Protein AF-A0A1N6NPF6-F1 (afdb_monomer_lite)

Sequence (191 aa):
MDANETGSEPVAPSTIDATLWAFLRGDMAVRDFELRVYSDDGLETVFGAALYLALISADWRDRHVVAELRLLLEAFARPRLACECITLRDVDVVPMGFTDRADRFFATVGPRHWHDGEEWWLFAARCSMCGQHWLGAQDEQTYDAYALRRLSPSQGKRITADGVWPDEFRTYERVLAVAGGFAATAVPLAE

Foldseek 3Di:
DDPPPPPDAQDDDDPVLLLLLCLLLVVDDLVVNLVVLVPDPCVCVVQPDPLNCLSPVDPSVDPVSSVVNSVVSCVSCVVVDPACPSNADQKGKDAQDDDCRVVRHVVFKDDWDAQPDPQRQWTWIAGNRNRWIKIWGADCDDQNIITIHTDDPVQSCCCVPVVDHDPQSVDVVSVCCSSVCVPPDDDDDDD

Radius of gyration: 18.98 Å; chains: 1; bounding box: 40×58×52 Å

Secondary structure (DSSP, 8-state):
-----------PPPHHHHHHHHHHHT-S-HHHHHHHHHH-TTHHHHH-HHHHHHHHHS-TT-HHHHHHHHHHHHHHHGGG-S-GGGGS-SEEEEESSSSTHHHHHHTTB---EE--SS-TTEEEEEBTTT--EEEEEEE-SSS-EEEEEEE-HHHHHHHHHH----STTSSHHHHHHHHHGGG----PPP-

pLDDT: mean 84.77, std 17.93, range [31.12, 97.25]

Structure (mmCIF, N/CA/C/O backbone):
data_AF-A0A1N6NPF6-F1
#
_entry.id   AF-A0A1N6NPF6-F1
#
loop_
_atom_site.group_PDB
_atom_site.id
_atom_site.type_symbol
_atom_site.label_atom_id
_atom_site.label_alt_id
_atom_site.label_comp_id
_atom_site.label_asym_id
_atom_site.label_entity_id
_atom_site.label_seq_id
_atom_site.pdbx_PDB_ins_code
_atom_site.Cartn_x
_atom_site.Cartn_y
_atom_site.Cartn_z
_atom_site.occupancy
_atom_site.B_iso_or_equiv
_atom_site.auth_seq_id
_atom_site.auth_comp_id
_atom_site.auth_asym_id
_atom_site.auth_atom_id
_atom_site.pdbx_PDB_model_num
ATOM 1 N N . MET A 1 1 ? -4.421 40.541 2.264 1.00 37.50 1 MET A N 1
ATOM 2 C CA . MET A 1 1 ? -3.509 39.514 2.819 1.00 37.50 1 MET A CA 1
ATOM 3 C C . MET A 1 1 ? -4.249 38.228 2.570 1.00 37.50 1 MET A C 1
ATOM 5 O O . MET A 1 1 ? -5.016 37.805 3.418 1.00 37.50 1 MET A O 1
ATOM 9 N N . ASP A 1 2 ? -4.124 37.707 1.358 1.00 33.59 2 ASP A N 1
ATOM 10 C CA . ASP A 1 2 ? -4.977 36.626 0.881 1.00 33.59 2 ASP A CA 1
ATOM 11 C C . ASP A 1 2 ? -4.056 35.463 0.550 1.00 33.59 2 ASP A C 1
ATOM 13 O O . ASP A 1 2 ? -3.346 35.465 -0.456 1.00 33.59 2 ASP A O 1
ATOM 17 N N . ALA A 1 3 ? -3.983 34.527 1.496 1.00 39.66 3 ALA A N 1
ATOM 18 C CA . ALA A 1 3 ? -3.310 33.258 1.313 1.00 39.66 3 ALA A CA 1
ATOM 19 C C . ALA A 1 3 ? -4.165 32.422 0.358 1.00 39.66 3 ALA A C 1
ATOM 21 O O . ALA A 1 3 ? -5.237 31.936 0.709 1.00 39.66 3 ALA A O 1
ATOM 22 N N . ASN A 1 4 ? -3.693 32.319 -0.879 1.00 35.19 4 ASN A N 1
ATOM 23 C CA . ASN A 1 4 ? -4.229 31.421 -1.884 1.00 35.19 4 ASN A CA 1
ATOM 24 C C . ASN A 1 4 ? -3.759 29.999 -1.534 1.00 35.19 4 ASN A C 1
ATOM 26 O O . ASN A 1 4 ? -2.669 29.584 -1.927 1.00 35.19 4 ASN A O 1
ATOM 30 N N . GLU A 1 5 ? -4.540 29.278 -0.731 1.00 37.91 5 GLU A N 1
ATOM 31 C CA . GLU A 1 5 ? -4.340 27.849 -0.491 1.00 37.91 5 GLU A CA 1
ATOM 32 C C . GLU A 1 5 ? -4.817 27.073 -1.724 1.00 37.91 5 GLU A C 1
ATOM 34 O O . GLU A 1 5 ? -5.962 26.635 -1.824 1.00 37.91 5 GLU A O 1
ATOM 39 N N . THR A 1 6 ? -3.926 26.897 -2.699 1.00 37.56 6 THR A N 1
ATOM 40 C CA . THR A 1 6 ? -4.082 25.857 -3.719 1.00 37.56 6 THR A CA 1
ATOM 41 C C . THR A 1 6 ? -3.954 24.497 -3.042 1.00 37.56 6 THR A C 1
ATOM 43 O O . THR A 1 6 ? -2.866 23.925 -2.959 1.00 37.56 6 THR A O 1
ATOM 46 N N . GLY A 1 7 ? -5.079 23.984 -2.544 1.00 34.78 7 GLY A N 1
ATOM 47 C CA . GLY A 1 7 ? -5.250 22.569 -2.252 1.00 34.78 7 GLY A CA 1
ATOM 48 C C . GLY A 1 7 ? -5.043 21.795 -3.547 1.00 34.78 7 GLY A C 1
ATOM 49 O O . GLY A 1 7 ? -5.920 21.770 -4.405 1.00 34.78 7 GLY A O 1
ATOM 50 N N . SER A 1 8 ? -3.852 21.224 -3.718 1.00 35.25 8 SER A N 1
ATOM 51 C CA . SER A 1 8 ? -3.606 20.279 -4.801 1.00 35.25 8 SER A CA 1
ATOM 52 C C . SER A 1 8 ? -4.504 19.069 -4.562 1.00 35.25 8 SER A C 1
ATOM 54 O O . SER A 1 8 ? -4.371 18.393 -3.542 1.00 35.25 8 SER A O 1
ATOM 56 N N . GLU A 1 9 ? -5.450 18.828 -5.472 1.00 39.38 9 GLU A N 1
ATOM 57 C CA . GLU A 1 9 ? -6.186 17.568 -5.512 1.00 39.38 9 GLU A CA 1
ATOM 58 C C . GLU A 1 9 ? -5.187 16.401 -5.563 1.00 39.38 9 GLU A C 1
ATOM 60 O O . GLU A 1 9 ? -4.141 16.516 -6.214 1.00 39.38 9 GLU A O 1
ATOM 65 N N . PRO A 1 10 ? -5.472 15.276 -4.885 1.00 43.47 10 PRO A N 1
ATOM 66 C CA . PRO A 1 10 ? -4.617 14.105 -4.962 1.00 43.47 10 PRO A CA 1
ATOM 67 C C . PRO A 1 10 ? -4.568 13.637 -6.419 1.00 43.47 10 PRO A C 1
ATOM 69 O O . PRO A 1 10 ? -5.565 13.169 -6.969 1.00 43.47 10 PRO A O 1
ATOM 72 N N . VAL A 1 11 ? -3.403 13.788 -7.051 1.00 44.38 11 VAL A N 1
ATOM 73 C CA . VAL A 1 11 ? -3.161 13.303 -8.410 1.00 44.38 11 VAL A CA 1
ATOM 74 C C . VAL A 1 11 ? -3.321 11.788 -8.377 1.00 44.38 11 VAL A C 1
ATOM 76 O O . VAL A 1 11 ? -2.538 11.086 -7.733 1.00 44.38 11 VAL A O 1
ATOM 79 N N . ALA A 1 12 ? -4.376 11.283 -9.018 1.00 47.88 12 ALA A N 1
ATOM 80 C CA . ALA A 1 12 ? -4.582 9.851 -9.158 1.00 47.88 12 ALA A CA 1
ATOM 81 C C . ALA A 1 12 ? -3.339 9.236 -9.830 1.00 47.88 12 ALA A C 1
ATOM 83 O O . ALA A 1 12 ? -2.828 9.822 -10.790 1.00 47.88 12 ALA A O 1
ATOM 84 N N . PRO A 1 13 ? -2.831 8.090 -9.339 1.00 56.53 13 PRO A N 1
ATOM 85 C CA . PR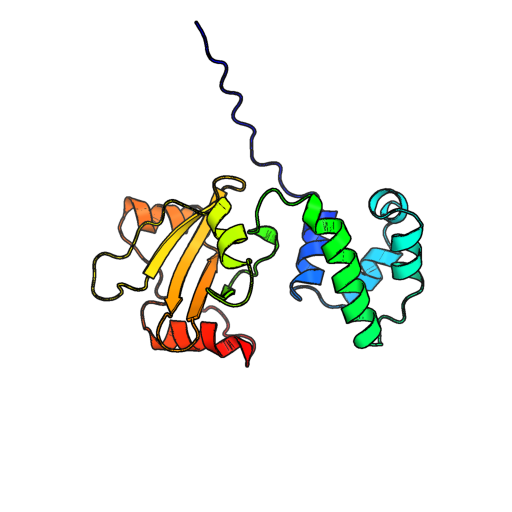O A 1 13 ? -1.680 7.440 -9.951 1.00 56.53 13 PRO A CA 1
ATOM 86 C C . PRO A 1 13 ? -1.981 7.169 -11.426 1.00 56.53 13 PRO A C 1
ATOM 88 O O . PRO A 1 13 ? -3.102 6.792 -11.782 1.00 56.53 13 PRO A O 1
ATOM 91 N N . SER A 1 14 ? -0.986 7.369 -12.289 1.00 63.97 14 SER A N 1
ATOM 92 C CA . SER A 1 14 ? -1.139 7.048 -13.705 1.00 63.97 14 SER A CA 1
ATOM 93 C C . SER A 1 14 ? -1.470 5.554 -13.873 1.00 63.97 14 SER A C 1
ATOM 95 O O . SER A 1 14 ? -1.158 4.725 -13.013 1.00 63.97 14 SER A O 1
ATOM 97 N N . THR A 1 15 ? -2.116 5.167 -14.977 1.00 66.31 15 THR A N 1
ATOM 98 C CA . THR A 1 15 ? -2.523 3.766 -15.211 1.00 66.31 15 THR A CA 1
ATOM 99 C C . THR A 1 15 ? -1.340 2.785 -15.152 1.00 66.31 15 THR A C 1
ATOM 101 O O . THR A 1 15 ? -1.511 1.629 -14.747 1.00 66.31 15 THR A O 1
ATOM 104 N N . ILE A 1 16 ? -0.133 3.249 -15.500 1.00 71.75 16 ILE A N 1
ATOM 105 C CA . ILE A 1 16 ? 1.101 2.463 -15.414 1.00 71.75 16 ILE A CA 1
ATOM 106 C C . ILE A 1 16 ? 1.579 2.290 -13.967 1.00 71.75 16 ILE A C 1
ATOM 108 O O . ILE A 1 16 ? 1.961 1.182 -13.598 1.00 71.75 16 ILE A O 1
ATOM 112 N N . ASP A 1 17 ? 1.444 3.308 -13.111 1.00 80.00 17 ASP A N 1
ATOM 113 C CA . ASP A 1 17 ? 1.793 3.208 -11.687 1.00 80.00 17 ASP A CA 1
ATOM 114 C C . ASP A 1 17 ? 0.884 2.208 -10.962 1.00 80.00 17 ASP A C 1
ATOM 116 O O . ASP A 1 17 ? 1.354 1.376 -10.187 1.00 80.00 17 ASP A O 1
ATOM 120 N N . ALA A 1 18 ? -0.422 2.236 -11.242 1.00 82.50 18 ALA A N 1
ATOM 121 C CA . ALA A 1 18 ? -1.370 1.296 -10.643 1.00 82.50 18 ALA A CA 1
ATOM 122 C C . ALA A 1 18 ? -1.076 -0.161 -11.049 1.00 82.50 18 ALA A C 1
ATOM 124 O O . ALA A 1 18 ? -1.092 -1.056 -10.201 1.00 82.50 18 ALA A O 1
ATOM 125 N N . THR A 1 19 ? -0.764 -0.385 -12.330 1.00 89.06 19 THR A N 1
ATOM 126 C CA . THR A 1 19 ? -0.383 -1.701 -12.875 1.00 89.06 19 THR A CA 1
ATOM 127 C C . THR A 1 19 ? 0.920 -2.195 -12.249 1.00 89.06 19 THR A C 1
ATOM 129 O O . THR A 1 19 ? 0.996 -3.332 -11.782 1.00 89.06 19 THR A O 1
ATOM 132 N N . LEU A 1 20 ? 1.926 -1.322 -12.185 1.00 92.00 20 LEU A N 1
ATOM 133 C CA . LEU A 1 20 ? 3.228 -1.616 -11.603 1.00 92.00 20 LEU A CA 1
ATOM 134 C C . LEU A 1 20 ? 3.112 -2.022 -10.134 1.00 92.00 20 LEU A C 1
ATOM 136 O O . LEU A 1 20 ? 3.608 -3.076 -9.740 1.00 92.00 20 LEU A O 1
ATOM 140 N N . TRP A 1 21 ? 2.412 -1.227 -9.326 1.00 92.69 21 TRP A N 1
ATOM 141 C CA . TRP A 1 21 ? 2.256 -1.536 -7.909 1.00 92.69 21 TRP A CA 1
ATOM 142 C C . TRP A 1 21 ? 1.398 -2.778 -7.664 1.00 92.69 21 TRP A C 1
ATOM 144 O O . TRP A 1 21 ? 1.704 -3.533 -6.748 1.00 92.69 21 TRP A O 1
ATOM 154 N N . ALA A 1 22 ? 0.388 -3.059 -8.494 1.00 92.50 22 ALA A N 1
ATOM 155 C CA . ALA A 1 22 ? -0.339 -4.328 -8.415 1.00 92.50 22 ALA A CA 1
ATOM 156 C C . ALA A 1 22 ? 0.588 -5.537 -8.644 1.00 92.50 22 ALA A C 1
ATOM 158 O O . ALA A 1 22 ? 0.517 -6.520 -7.905 1.00 92.50 22 ALA A O 1
ATOM 159 N N . PHE A 1 23 ? 1.513 -5.450 -9.604 1.00 94.94 23 PHE A N 1
ATOM 160 C CA . PHE A 1 23 ? 2.522 -6.489 -9.822 1.00 94.94 23 PHE A CA 1
ATOM 161 C C . PHE A 1 23 ? 3.525 -6.614 -8.665 1.00 94.94 23 PHE A C 1
ATOM 163 O O . PHE A 1 23 ? 3.827 -7.736 -8.242 1.00 94.94 23 PHE A O 1
ATOM 170 N N . LEU A 1 24 ? 4.007 -5.488 -8.126 1.00 94.44 24 LEU A N 1
ATOM 171 C CA . LEU A 1 24 ? 4.952 -5.459 -7.001 1.00 94.44 24 LEU A CA 1
ATOM 172 C C . LEU A 1 24 ? 4.348 -6.035 -5.713 1.00 94.44 24 LEU A C 1
ATOM 174 O O . LEU A 1 24 ? 5.019 -6.784 -5.008 1.00 94.44 24 LEU A O 1
ATOM 178 N N . ARG A 1 25 ? 3.070 -5.751 -5.435 1.00 92.50 25 ARG A N 1
ATOM 179 C CA . ARG A 1 25 ? 2.342 -6.302 -4.277 1.00 92.50 25 ARG A CA 1
ATOM 180 C C . ARG A 1 25 ? 1.964 -7.776 -4.431 1.00 92.50 25 ARG A C 1
ATOM 182 O O . ARG A 1 25 ? 1.644 -8.429 -3.442 1.00 92.50 25 ARG A O 1
ATOM 189 N N . GLY A 1 26 ? 2.004 -8.301 -5.657 1.00 90.44 26 GLY A N 1
ATOM 190 C CA . GLY A 1 26 ? 1.558 -9.658 -5.977 1.00 90.44 26 GLY A CA 1
ATOM 191 C C . GLY A 1 26 ? 0.052 -9.791 -6.219 1.00 90.44 26 GLY A C 1
ATOM 192 O O . GLY A 1 26 ? -0.437 -10.913 -6.298 1.00 90.44 26 GLY A O 1
ATOM 193 N N . ASP A 1 27 ? -0.665 -8.676 -6.384 1.00 91.06 27 ASP A N 1
ATOM 194 C CA . ASP A 1 27 ? -2.096 -8.653 -6.730 1.00 91.06 27 ASP A CA 1
ATOM 195 C C . ASP A 1 27 ? -2.337 -8.949 -8.223 1.00 91.06 27 ASP A C 1
ATOM 197 O O . ASP A 1 27 ? -3.467 -9.167 -8.652 1.00 91.06 27 ASP A O 1
ATOM 201 N N . MET A 1 28 ? -1.273 -8.938 -9.030 1.00 93.19 28 MET A N 1
ATOM 202 C CA . MET A 1 28 ? -1.291 -9.242 -10.459 1.00 93.19 28 MET A CA 1
ATOM 203 C C . MET A 1 28 ? -0.429 -10.469 -10.757 1.00 93.19 28 MET A C 1
ATOM 205 O O . MET A 1 28 ? 0.705 -10.581 -10.278 1.00 93.19 28 MET A O 1
ATOM 209 N N . ALA A 1 29 ? -0.951 -11.375 -11.588 1.00 95.12 29 ALA A N 1
ATOM 210 C CA . ALA A 1 29 ? -0.202 -12.537 -12.039 1.00 95.12 29 ALA A CA 1
ATOM 211 C C . ALA A 1 29 ? 0.994 -12.114 -12.903 1.00 95.12 29 ALA A C 1
ATOM 213 O O . ALA A 1 29 ? 0.908 -11.184 -13.704 1.00 95.12 29 ALA A O 1
ATOM 214 N N . VAL A 1 30 ? 2.104 -12.846 -12.781 1.00 95.88 30 VAL A N 1
ATOM 215 C CA . VAL A 1 30 ? 3.340 -12.576 -13.536 1.00 95.88 30 VAL A CA 1
ATOM 216 C C . VAL A 1 30 ? 3.071 -12.520 -15.040 1.00 95.88 30 VAL A C 1
ATOM 218 O O . VAL A 1 30 ? 3.498 -11.582 -15.703 1.00 95.88 30 VAL A O 1
ATOM 221 N N . ARG A 1 31 ? 2.285 -13.473 -15.553 1.00 95.56 31 ARG A N 1
ATOM 222 C CA . ARG A 1 31 ? 1.914 -13.549 -16.970 1.00 95.56 31 ARG A CA 1
ATOM 223 C C . ARG A 1 31 ? 1.133 -12.323 -17.452 1.00 95.56 31 ARG A C 1
ATOM 225 O O . ARG A 1 31 ? 1.327 -11.886 -18.579 1.00 95.56 31 ARG A O 1
ATOM 232 N N . ASP A 1 32 ? 0.254 -11.771 -16.620 1.00 95.12 32 ASP A N 1
ATOM 233 C CA . ASP A 1 32 ? -0.544 -10.602 -17.006 1.00 95.12 32 ASP A CA 1
ATOM 234 C C . ASP A 1 32 ? 0.334 -9.350 -17.096 1.00 95.12 32 ASP A C 1
ATOM 236 O O . ASP A 1 32 ? 0.170 -8.537 -18.007 1.00 95.12 32 ASP A O 1
ATOM 240 N N . PHE A 1 33 ? 1.301 -9.220 -16.183 1.00 95.12 33 PHE A N 1
ATOM 241 C CA . PHE A 1 33 ? 2.287 -8.145 -16.230 1.00 95.12 33 PHE A CA 1
ATOM 242 C C . PHE A 1 33 ? 3.253 -8.300 -17.415 1.00 95.12 33 PHE A C 1
ATOM 244 O O . PHE A 1 33 ? 3.518 -7.329 -18.115 1.00 95.12 33 PHE A O 1
ATOM 251 N N . GLU A 1 34 ? 3.718 -9.517 -17.702 1.00 95.38 34 GLU A N 1
ATOM 252 C CA . GLU A 1 34 ? 4.536 -9.828 -18.883 1.00 95.38 34 GLU A CA 1
ATOM 253 C C . GLU A 1 34 ? 3.820 -9.438 -20.188 1.00 95.38 34 GLU A C 1
ATOM 255 O O . GLU A 1 34 ? 4.376 -8.722 -21.021 1.00 95.38 34 GLU A O 1
ATOM 260 N N . LEU A 1 35 ? 2.553 -9.836 -20.352 1.00 93.56 35 LEU A N 1
ATOM 261 C CA . LEU A 1 35 ? 1.764 -9.471 -21.533 1.00 93.56 35 LEU A CA 1
ATOM 262 C C . LEU A 1 35 ? 1.625 -7.953 -21.684 1.00 93.56 35 LEU A C 1
ATOM 264 O O . LEU A 1 35 ? 1.697 -7.446 -22.803 1.00 93.56 35 LEU A O 1
ATOM 268 N N . ARG A 1 36 ? 1.465 -7.225 -20.571 1.00 90.88 36 ARG A N 1
ATOM 269 C CA . ARG A 1 36 ? 1.436 -5.755 -20.567 1.00 90.88 36 ARG A CA 1
ATOM 270 C C . ARG A 1 36 ? 2.748 -5.175 -21.078 1.00 90.88 36 ARG A C 1
ATOM 272 O O . ARG A 1 36 ? 2.698 -4.326 -21.965 1.00 90.88 36 ARG A O 1
ATOM 279 N N . VAL A 1 37 ? 3.883 -5.658 -20.563 1.00 91.88 37 VAL A N 1
ATOM 280 C CA . VAL A 1 37 ? 5.229 -5.224 -20.976 1.00 91.88 37 VAL A CA 1
ATOM 281 C C . VAL A 1 37 ? 5.410 -5.359 -22.488 1.00 91.88 37 VAL A C 1
ATOM 283 O O . VAL A 1 37 ? 5.933 -4.446 -23.115 1.00 91.88 37 VAL A O 1
ATOM 286 N N . TYR A 1 38 ? 4.941 -6.459 -23.084 1.00 90.38 38 TYR A N 1
ATOM 287 C CA . TYR A 1 38 ? 5.054 -6.687 -24.530 1.00 90.38 38 TYR A CA 1
ATOM 288 C C . TYR A 1 38 ? 4.039 -5.924 -25.388 1.00 90.38 38 TYR A C 1
ATOM 290 O O . TYR A 1 38 ? 4.217 -5.842 -26.599 1.00 90.38 38 TYR A O 1
ATOM 298 N N . SER A 1 39 ? 2.968 -5.402 -24.791 1.00 88.94 39 SER A N 1
ATOM 299 C CA . SER A 1 39 ? 1.881 -4.728 -25.515 1.00 88.94 39 SER A CA 1
ATOM 300 C C . SER A 1 39 ? 1.961 -3.199 -25.512 1.00 88.94 39 SER A C 1
ATOM 302 O O . SER A 1 39 ? 1.175 -2.558 -26.206 1.00 88.94 39 SER A O 1
ATOM 304 N N . ASP A 1 40 ? 2.847 -2.615 -24.703 1.00 86.12 40 ASP A N 1
ATOM 305 C CA . ASP A 1 40 ? 2.931 -1.168 -24.498 1.00 86.12 40 ASP A CA 1
ATOM 306 C C . ASP A 1 40 ? 4.149 -0.575 -25.223 1.00 86.12 40 ASP A C 1
ATOM 308 O O . ASP A 1 40 ? 5.280 -0.636 -24.741 1.00 86.12 40 ASP A O 1
ATOM 312 N N . ASP A 1 41 ? 3.899 0.050 -26.374 1.00 81.94 41 ASP A N 1
ATOM 313 C CA . ASP A 1 41 ? 4.931 0.693 -27.198 1.00 81.94 41 ASP A CA 1
ATOM 314 C C . ASP A 1 41 ? 5.577 1.926 -26.520 1.00 81.94 41 ASP A C 1
ATOM 316 O O . ASP A 1 41 ? 6.618 2.414 -26.963 1.00 81.94 41 ASP A O 1
ATOM 320 N N . GLY A 1 42 ? 4.976 2.459 -25.448 1.00 85.31 42 GLY A N 1
ATOM 321 C CA . GLY A 1 42 ? 5.472 3.621 -24.701 1.00 85.31 42 GLY A CA 1
ATOM 322 C C . GLY A 1 42 ? 6.358 3.269 -23.504 1.00 85.31 42 GLY A C 1
ATOM 323 O O . GLY A 1 42 ? 6.961 4.163 -22.897 1.00 85.31 42 GLY A O 1
ATOM 324 N N . LEU A 1 43 ? 6.466 1.984 -23.159 1.00 86.25 43 LEU A N 1
ATOM 325 C CA . LEU A 1 43 ? 7.082 1.519 -21.916 1.00 86.25 43 LEU A CA 1
ATOM 326 C C . LEU A 1 43 ? 8.571 1.883 -21.807 1.00 86.25 43 LEU A C 1
ATOM 328 O O . LEU A 1 43 ? 9.046 2.247 -20.728 1.00 86.25 43 LEU A O 1
ATOM 332 N N . GLU A 1 44 ? 9.301 1.851 -22.927 1.00 90.62 44 GLU A N 1
ATOM 333 C CA . GLU A 1 44 ? 10.716 2.240 -22.980 1.00 90.62 44 GLU A CA 1
ATOM 334 C C . GLU A 1 44 ? 10.925 3.703 -22.578 1.00 90.62 44 GLU A C 1
ATOM 336 O O . GLU A 1 44 ? 11.879 4.023 -21.870 1.00 90.62 44 GLU A O 1
ATOM 341 N N . THR A 1 45 ? 10.006 4.592 -22.963 1.00 89.75 45 THR A N 1
ATOM 342 C CA . THR A 1 45 ? 10.084 6.014 -22.596 1.00 89.75 45 THR A CA 1
ATOM 343 C C . THR A 1 45 ? 9.905 6.204 -21.091 1.00 89.75 45 THR A C 1
ATOM 345 O O . THR A 1 45 ? 10.539 7.074 -20.494 1.00 89.75 45 THR A O 1
ATOM 348 N N . VAL A 1 46 ? 9.061 5.380 -20.464 1.00 88.44 46 VAL A N 1
ATOM 349 C CA . VAL A 1 46 ? 8.777 5.458 -19.027 1.00 88.44 46 VAL A CA 1
ATOM 350 C C . VAL A 1 46 ? 9.926 4.873 -18.209 1.00 88.44 46 VAL A C 1
ATOM 352 O O . VAL A 1 46 ? 10.439 5.542 -17.311 1.00 88.44 46 VAL A O 1
ATOM 355 N N . PHE A 1 47 ? 10.341 3.640 -18.505 1.00 89.56 47 PHE A N 1
ATOM 356 C CA . PHE A 1 47 ? 11.355 2.926 -17.721 1.00 89.56 47 PHE A CA 1
ATOM 357 C C . PHE A 1 47 ? 12.796 3.289 -18.091 1.00 89.56 47 PHE A C 1
ATOM 359 O O . PHE A 1 47 ? 13.710 3.079 -17.290 1.00 89.56 47 PHE A O 1
ATOM 366 N N . GLY A 1 48 ? 13.005 3.859 -19.276 1.00 92.25 48 GLY A N 1
ATOM 367 C CA . GLY A 1 48 ? 14.319 4.032 -19.877 1.00 92.25 48 GLY A CA 1
ATOM 368 C C . GLY A 1 48 ? 14.852 2.728 -20.476 1.00 92.25 48 GLY A C 1
ATOM 369 O O . GLY A 1 48 ? 14.501 1.625 -20.050 1.00 92.25 48 GLY A O 1
ATOM 370 N N . ALA A 1 49 ? 15.758 2.863 -21.447 1.00 93.69 49 ALA A N 1
ATOM 371 C CA . ALA A 1 49 ? 16.255 1.753 -22.263 1.00 93.69 49 ALA A CA 1
ATOM 372 C C . ALA A 1 49 ? 16.813 0.573 -21.446 1.00 93.69 49 ALA A C 1
ATOM 374 O O . ALA A 1 49 ? 16.555 -0.580 -21.773 1.00 93.69 49 ALA A O 1
ATOM 375 N N . ALA A 1 50 ? 17.554 0.838 -20.364 1.00 94.81 50 ALA A N 1
ATOM 376 C CA . ALA A 1 50 ? 18.189 -0.217 -19.572 1.00 94.81 50 ALA A CA 1
ATOM 377 C C . ALA A 1 50 ? 17.173 -1.097 -18.822 1.00 94.81 50 ALA A C 1
ATOM 379 O O . ALA A 1 50 ? 17.242 -2.322 -18.899 1.00 94.81 50 ALA A O 1
ATOM 380 N N . LEU A 1 51 ? 16.219 -0.480 -18.113 1.00 94.44 51 LEU A N 1
ATOM 381 C CA . LEU A 1 51 ? 15.193 -1.215 -17.371 1.00 94.44 51 LEU A CA 1
ATOM 382 C C . LEU A 1 51 ? 14.193 -1.868 -18.328 1.00 94.44 51 LEU A C 1
ATOM 384 O O . LEU A 1 51 ? 13.804 -3.011 -18.113 1.00 94.44 51 LEU A O 1
ATOM 388 N N . TYR A 1 52 ? 13.838 -1.187 -19.418 1.00 94.50 52 TYR A N 1
ATOM 389 C CA . TYR A 1 52 ? 13.008 -1.771 -20.464 1.00 94.50 52 TYR A CA 1
ATOM 390 C C . TYR A 1 52 ? 13.651 -3.019 -21.079 1.00 94.50 52 TYR A C 1
ATOM 392 O O . TYR A 1 52 ? 13.007 -4.064 -21.139 1.00 94.50 52 TYR A O 1
ATOM 400 N N . LEU A 1 53 ? 14.938 -2.951 -21.444 1.00 95.06 53 LEU A N 1
ATOM 401 C CA . LEU A 1 53 ? 15.678 -4.100 -21.965 1.00 95.06 53 LEU A CA 1
ATOM 402 C C . LEU A 1 53 ? 15.673 -5.271 -20.973 1.00 95.06 53 LEU A C 1
ATOM 404 O O . LEU A 1 53 ? 15.446 -6.409 -21.381 1.00 95.06 53 LEU A O 1
ATOM 408 N N . ALA A 1 54 ? 15.878 -5.005 -19.679 1.00 95.81 54 ALA A N 1
ATOM 409 C CA . ALA A 1 54 ? 15.813 -6.037 -18.644 1.00 95.81 54 ALA A CA 1
ATOM 410 C C . ALA A 1 54 ? 14.433 -6.716 -18.586 1.00 95.81 54 ALA A C 1
ATOM 412 O O . ALA A 1 54 ? 14.364 -7.934 -18.460 1.00 95.81 54 ALA A O 1
ATOM 413 N N . LEU A 1 55 ? 13.342 -5.957 -18.737 1.00 94.88 55 LEU A N 1
ATOM 414 C CA . LEU A 1 55 ? 11.977 -6.492 -18.729 1.00 94.88 55 LEU A CA 1
ATOM 415 C C . LEU A 1 55 ? 11.672 -7.350 -19.964 1.00 94.88 55 LEU A C 1
ATOM 417 O O . LEU A 1 55 ? 11.120 -8.441 -19.828 1.00 94.88 55 LEU A O 1
ATOM 421 N N . ILE A 1 56 ? 12.033 -6.890 -21.166 1.00 95.19 56 ILE A N 1
ATOM 422 C CA . ILE A 1 56 ? 11.705 -7.626 -22.399 1.00 95.19 56 ILE A CA 1
ATOM 423 C C . ILE A 1 56 ? 12.589 -8.860 -22.621 1.00 95.19 56 ILE A C 1
ATOM 425 O O . ILE A 1 56 ? 12.181 -9.773 -23.337 1.00 95.19 56 ILE A O 1
ATOM 429 N N . SER A 1 57 ? 13.786 -8.891 -22.025 1.00 95.38 57 SER A N 1
ATOM 430 C CA . SER A 1 57 ? 14.758 -9.989 -22.172 1.00 95.38 57 SER A CA 1
ATOM 431 C C . SER A 1 57 ? 14.695 -11.039 -21.057 1.00 95.38 57 SER A C 1
ATOM 433 O O . SER A 1 57 ? 15.387 -12.055 -21.136 1.00 95.38 57 SER A O 1
ATOM 435 N N . ALA A 1 58 ? 13.879 -10.811 -20.027 1.00 96.31 58 ALA A N 1
ATOM 436 C CA . ALA A 1 58 ? 13.763 -11.702 -18.883 1.00 96.31 58 ALA A CA 1
ATOM 437 C C . ALA A 1 58 ? 13.070 -13.032 -19.215 1.00 96.31 58 ALA A C 1
ATOM 439 O O . ALA A 1 58 ? 12.106 -13.078 -19.978 1.00 96.31 58 ALA A O 1
ATOM 440 N N . ASP A 1 59 ? 13.502 -14.113 -18.557 1.00 96.94 59 ASP A N 1
ATOM 441 C CA . ASP A 1 59 ? 12.711 -15.345 -18.487 1.00 96.94 59 ASP A CA 1
ATOM 442 C C . ASP A 1 59 ? 11.685 -15.236 -17.351 1.00 96.94 59 ASP A C 1
ATOM 444 O O . ASP A 1 59 ? 11.969 -15.552 -16.196 1.00 96.94 59 ASP A O 1
ATOM 448 N N . TRP A 1 60 ? 10.467 -14.804 -17.685 1.00 95.62 60 TRP A N 1
ATOM 449 C CA . TRP A 1 60 ? 9.354 -14.618 -16.743 1.00 95.62 60 TRP A CA 1
ATOM 450 C C . TRP A 1 60 ? 8.874 -15.908 -16.056 1.00 95.62 60 TRP A C 1
ATOM 452 O O . TRP A 1 60 ? 8.068 -15.857 -15.123 1.00 95.62 60 TRP A O 1
ATOM 462 N N . ARG A 1 61 ? 9.371 -17.075 -16.483 1.00 96.00 61 ARG A N 1
ATOM 463 C CA . ARG A 1 61 ? 9.095 -18.369 -15.838 1.00 96.00 61 ARG A CA 1
ATOM 464 C C . ARG A 1 61 ? 10.068 -18.661 -14.698 1.00 96.00 61 ARG A C 1
ATOM 466 O O . ARG A 1 61 ? 9.759 -19.496 -13.846 1.00 96.00 61 ARG A O 1
ATOM 473 N N . ASP A 1 62 ? 11.221 -17.993 -14.663 1.00 97.12 62 ASP A N 1
ATOM 474 C CA . ASP A 1 62 ? 12.179 -18.119 -13.572 1.00 97.12 62 ASP A CA 1
ATOM 475 C C . ASP A 1 62 ? 11.788 -17.197 -12.410 1.00 97.12 62 ASP A C 1
ATOM 477 O O . ASP A 1 62 ? 11.858 -15.969 -12.479 1.00 97.12 62 ASP A O 1
ATOM 481 N N . ARG A 1 63 ? 11.402 -17.808 -11.287 1.00 95.25 63 ARG A N 1
ATOM 482 C CA . ARG A 1 63 ? 11.010 -17.092 -10.066 1.00 95.25 63 ARG A CA 1
ATOM 483 C C . ARG A 1 63 ? 12.110 -16.185 -9.505 1.00 95.25 63 ARG A C 1
ATOM 485 O O . ARG A 1 63 ? 11.783 -15.203 -8.845 1.00 95.25 63 ARG A O 1
ATOM 492 N N . HIS A 1 64 ? 13.384 -16.525 -9.711 1.00 96.00 64 HIS A N 1
ATOM 493 C CA . HIS A 1 64 ? 14.509 -15.731 -9.223 1.00 96.00 64 HIS A CA 1
ATOM 494 C C . HIS A 1 64 ? 14.655 -14.464 -10.063 1.00 96.00 64 HIS A C 1
ATOM 496 O O . HIS A 1 64 ? 14.713 -13.375 -9.499 1.00 96.00 64 HIS A O 1
ATOM 502 N N . VAL A 1 65 ? 14.564 -14.595 -11.390 1.00 96.12 65 VAL A N 1
ATOM 503 C CA . VAL A 1 65 ? 14.537 -13.454 -12.318 1.00 96.12 65 VAL A CA 1
ATOM 504 C C . VAL A 1 65 ? 13.355 -12.535 -12.009 1.00 96.12 65 VAL A C 1
ATOM 506 O O . VAL A 1 65 ? 13.524 -11.326 -11.880 1.00 96.12 65 VAL A O 1
ATOM 509 N N . VAL A 1 66 ? 12.157 -13.091 -11.805 1.00 96.56 66 VAL A N 1
ATOM 510 C CA . VAL A 1 66 ? 10.966 -12.300 -11.446 1.00 96.56 66 VAL A CA 1
ATOM 511 C C . VAL A 1 66 ? 11.151 -11.565 -10.113 1.00 96.56 66 VAL A C 1
ATOM 513 O O . VAL A 1 66 ? 10.735 -10.412 -9.984 1.00 96.56 66 VAL A O 1
ATOM 516 N N . ALA A 1 67 ? 11.776 -12.201 -9.119 1.00 94.69 67 ALA A N 1
ATOM 517 C CA . ALA A 1 67 ? 12.067 -11.558 -7.840 1.00 94.69 67 ALA A CA 1
ATOM 518 C C . ALA A 1 67 ? 13.062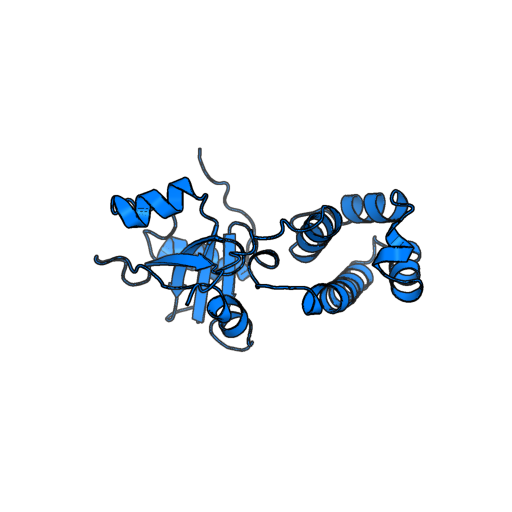 -10.394 -7.996 1.00 94.69 67 ALA A C 1
ATOM 520 O O . ALA A 1 67 ? 12.830 -9.320 -7.443 1.00 94.69 67 ALA A O 1
ATOM 521 N N . GLU A 1 68 ? 14.121 -10.565 -8.789 1.00 96.06 68 GLU A N 1
ATOM 522 C CA . GLU A 1 68 ? 15.088 -9.501 -9.088 1.00 96.06 68 GLU A CA 1
ATOM 523 C C . GLU A 1 68 ? 14.448 -8.338 -9.852 1.00 96.06 68 GLU A C 1
ATOM 525 O O . GLU A 1 68 ? 14.645 -7.175 -9.493 1.00 96.06 68 GLU A O 1
ATOM 530 N N . LEU A 1 69 ? 13.613 -8.633 -10.852 1.00 96.12 69 LEU A N 1
ATOM 531 C CA . LEU A 1 69 ? 12.867 -7.611 -11.584 1.00 96.12 69 LEU A CA 1
ATOM 532 C C . LEU A 1 69 ? 11.966 -6.795 -10.663 1.00 96.12 69 LEU A C 1
ATOM 534 O O . LEU A 1 69 ? 11.900 -5.578 -10.810 1.00 96.12 69 LEU A O 1
ATOM 538 N N . ARG A 1 70 ? 11.296 -7.428 -9.694 1.00 96.06 70 ARG A N 1
ATOM 539 C CA . ARG A 1 70 ? 10.484 -6.706 -8.703 1.00 96.06 70 ARG A CA 1
ATOM 540 C C . ARG A 1 70 ? 11.323 -5.731 -7.884 1.00 96.06 70 ARG A C 1
ATOM 542 O O . ARG A 1 70 ? 10.888 -4.600 -7.698 1.00 96.06 70 ARG A O 1
ATOM 549 N N . LEU A 1 71 ? 12.529 -6.117 -7.465 1.00 94.81 71 LEU A N 1
ATOM 550 C CA . LEU A 1 71 ? 13.435 -5.212 -6.749 1.00 94.81 71 LEU A CA 1
ATOM 551 C C . LEU A 1 71 ? 13.859 -4.021 -7.621 1.00 94.81 71 LEU A C 1
ATOM 553 O O . LEU A 1 71 ? 13.849 -2.883 -7.152 1.00 94.81 71 LEU A O 1
ATOM 557 N N . LEU A 1 72 ? 14.189 -4.259 -8.894 1.00 95.44 72 LEU A N 1
ATOM 558 C CA . LEU A 1 72 ? 14.557 -3.195 -9.838 1.00 95.44 72 LEU A CA 1
ATOM 559 C C . LEU A 1 72 ? 13.394 -2.235 -10.106 1.00 95.44 72 LEU A C 1
ATOM 561 O O . LEU A 1 72 ? 13.562 -1.016 -10.074 1.00 95.44 72 LEU A O 1
ATOM 565 N N . LEU A 1 73 ? 12.208 -2.788 -10.345 1.00 95.25 73 LEU A N 1
ATOM 566 C CA . LEU A 1 73 ? 10.978 -2.041 -10.578 1.00 95.25 73 LEU A CA 1
ATOM 567 C C . LEU A 1 73 ? 10.563 -1.226 -9.350 1.00 95.25 73 LEU A C 1
ATOM 569 O O . LEU A 1 73 ? 10.162 -0.071 -9.489 1.00 95.25 73 LEU A O 1
ATOM 573 N N . GLU A 1 74 ? 10.694 -1.787 -8.149 1.00 94.12 74 GLU A N 1
ATOM 574 C CA . GLU A 1 74 ? 10.432 -1.065 -6.908 1.00 94.12 74 GLU A CA 1
ATOM 575 C C . GLU A 1 74 ? 11.442 0.068 -6.702 1.00 94.12 74 GLU A C 1
ATOM 577 O O . GLU A 1 74 ? 11.035 1.197 -6.429 1.00 94.12 74 GLU A O 1
ATOM 582 N N . ALA A 1 75 ? 12.740 -0.189 -6.887 1.00 93.50 75 ALA A N 1
ATOM 583 C CA . ALA A 1 75 ? 13.779 0.837 -6.786 1.00 93.50 75 ALA A CA 1
ATOM 584 C C . ALA A 1 75 ? 13.558 1.976 -7.793 1.00 93.50 75 ALA A C 1
ATOM 586 O O . ALA A 1 75 ? 13.782 3.144 -7.471 1.00 93.50 75 ALA A O 1
ATOM 587 N N . PHE A 1 76 ? 13.064 1.649 -8.988 1.00 93.50 76 PHE A N 1
ATOM 588 C CA . PHE A 1 76 ? 12.641 2.633 -9.974 1.00 93.50 76 PHE A CA 1
ATOM 589 C C . PHE A 1 76 ? 11.409 3.420 -9.504 1.00 93.50 76 PHE A C 1
ATOM 591 O O . PHE A 1 76 ? 11.403 4.646 -9.588 1.00 93.50 76 PHE A O 1
ATOM 598 N N . ALA A 1 77 ? 10.355 2.760 -9.022 1.00 91.69 77 ALA A N 1
ATOM 599 C CA . ALA A 1 77 ? 9.079 3.407 -8.709 1.00 91.69 77 ALA A CA 1
ATOM 600 C C . ALA A 1 77 ? 9.109 4.230 -7.413 1.00 91.69 77 ALA A C 1
ATOM 602 O O . ALA A 1 77 ? 8.493 5.294 -7.330 1.00 91.69 77 ALA A O 1
ATOM 603 N N . ARG A 1 78 ? 9.831 3.750 -6.398 1.00 91.12 78 ARG A N 1
ATOM 604 C CA . ARG A 1 78 ? 9.803 4.261 -5.021 1.00 91.12 78 ARG A CA 1
ATOM 605 C C . ARG A 1 78 ? 10.132 5.757 -4.887 1.00 91.12 78 ARG A C 1
ATOM 607 O O . ARG A 1 78 ? 9.396 6.424 -4.164 1.00 91.12 78 ARG A O 1
ATOM 614 N N . PRO A 1 79 ? 11.122 6.340 -5.596 1.00 91.50 79 PRO A N 1
ATOM 615 C CA . PRO A 1 79 ? 11.394 7.782 -5.539 1.00 91.50 79 PRO A CA 1
ATOM 616 C C . PRO A 1 79 ? 10.230 8.683 -5.980 1.00 91.50 79 PRO A C 1
ATOM 618 O O . PRO A 1 79 ? 10.249 9.878 -5.700 1.00 91.50 79 PRO A O 1
ATOM 621 N N . ARG A 1 80 ? 9.229 8.135 -6.681 1.00 89.50 80 ARG A N 1
ATOM 622 C CA . ARG A 1 80 ? 8.043 8.866 -7.156 1.00 89.50 80 ARG A CA 1
ATOM 623 C C . ARG A 1 80 ? 6.864 8.780 -6.182 1.00 89.50 80 ARG A C 1
ATOM 625 O O . ARG A 1 80 ? 5.819 9.375 -6.435 1.00 89.50 80 ARG A O 1
ATOM 632 N N . LEU A 1 81 ? 6.999 8.030 -5.087 1.00 90.88 81 LEU A N 1
ATOM 633 C CA . LEU A 1 81 ? 5.930 7.860 -4.111 1.00 90.88 81 LEU A CA 1
ATOM 634 C C . LEU A 1 81 ? 5.740 9.115 -3.264 1.00 90.88 81 LEU A C 1
ATOM 636 O O . LEU A 1 81 ? 6.645 9.554 -2.563 1.00 90.88 81 LEU A O 1
ATOM 640 N N . ALA A 1 82 ? 4.507 9.616 -3.248 1.00 91.50 82 ALA A N 1
ATOM 641 C CA . ALA A 1 82 ? 4.079 10.625 -2.285 1.00 91.50 82 ALA A CA 1
ATOM 642 C C . ALA A 1 82 ? 3.686 10.018 -0.923 1.00 91.50 82 ALA A C 1
ATOM 644 O O . ALA A 1 82 ? 3.665 10.720 0.081 1.00 91.50 82 ALA A O 1
ATOM 645 N N . CYS A 1 83 ? 3.332 8.728 -0.882 1.00 94.50 83 CYS A N 1
ATOM 646 C CA . CYS A 1 83 ? 2.979 7.994 0.336 1.00 94.50 83 CYS A CA 1
ATOM 647 C C . CYS A 1 83 ? 3.107 6.477 0.131 1.00 94.50 83 CYS A C 1
ATOM 649 O O . CYS A 1 83 ? 3.099 5.990 -0.999 1.00 94.50 83 CYS A O 1
ATOM 651 N N . GLU A 1 84 ? 3.134 5.717 1.227 1.00 94.88 84 GLU A N 1
ATOM 652 C CA . GLU A 1 84 ? 3.173 4.245 1.193 1.00 94.88 84 GLU A CA 1
ATOM 653 C C . GLU A 1 84 ? 1.818 3.604 0.877 1.00 94.88 84 GLU A C 1
ATOM 655 O O . GLU A 1 84 ? 1.732 2.394 0.705 1.00 94.88 84 GLU A O 1
ATOM 660 N N . CYS A 1 85 ? 0.731 4.376 0.778 1.00 95.19 85 CYS A N 1
ATOM 661 C CA . CYS A 1 85 ? -0.591 3.778 0.622 1.00 95.19 85 CYS A CA 1
ATOM 662 C C . CYS A 1 85 ? -0.680 2.886 -0.613 1.00 95.19 85 CYS A C 1
ATOM 664 O O . CYS A 1 85 ? -1.313 1.853 -0.518 1.00 95.19 85 CYS A O 1
ATOM 666 N N . ILE A 1 86 ? -0.0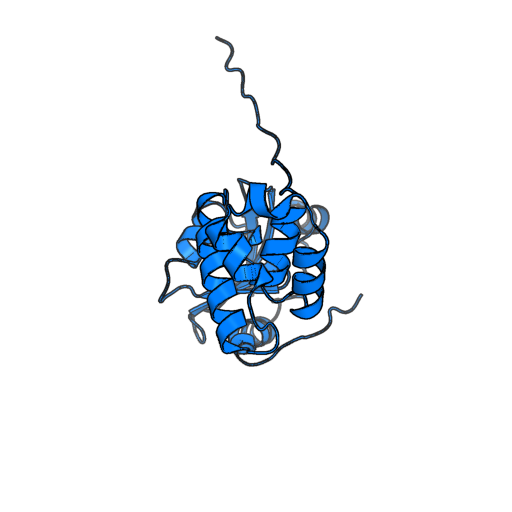57 3.220 -1.746 1.00 93.19 86 ILE A N 1
ATOM 667 C CA . ILE A 1 86 ? -0.103 2.375 -2.953 1.00 93.19 86 ILE A CA 1
ATOM 668 C C . ILE A 1 86 ? 0.761 1.106 -2.843 1.00 93.19 86 ILE A C 1
ATOM 670 O O . ILE A 1 86 ? 0.566 0.173 -3.615 1.00 93.19 86 ILE A O 1
ATOM 674 N N . THR A 1 87 ? 1.689 1.031 -1.887 1.00 93.56 87 THR A N 1
ATOM 675 C CA . THR A 1 87 ? 2.566 -0.139 -1.697 1.00 93.56 87 THR A CA 1
ATOM 676 C C . THR A 1 87 ? 1.903 -1.233 -0.861 1.00 93.56 87 THR A C 1
ATOM 678 O O . THR A 1 87 ? 2.385 -2.362 -0.834 1.00 93.56 87 THR A O 1
ATOM 681 N N . LEU A 1 88 ? 0.784 -0.916 -0.205 1.00 93.69 88 LEU A N 1
ATOM 682 C CA . LEU A 1 88 ? 0.021 -1.833 0.639 1.00 93.69 88 LEU A CA 1
ATOM 683 C C . LEU A 1 88 ? -1.125 -2.496 -0.126 1.00 93.69 88 LEU A C 1
ATOM 685 O O . LEU A 1 88 ? -1.715 -1.896 -1.025 1.00 93.69 88 LEU A O 1
ATOM 689 N N . ARG A 1 89 ? -1.463 -3.732 0.228 1.00 93.25 89 ARG A N 1
ATOM 690 C CA . ARG A 1 89 ? -2.660 -4.425 -0.287 1.00 93.25 89 ARG A CA 1
ATOM 691 C C . ARG A 1 89 ? -3.936 -3.919 0.396 1.00 93.25 89 ARG A C 1
ATOM 693 O O . ARG A 1 89 ? -3.884 -3.070 1.284 1.00 93.25 89 ARG A O 1
ATOM 700 N N . ASP A 1 90 ? -5.091 -4.420 -0.038 1.00 91.75 90 ASP A N 1
ATOM 701 C CA . ASP A 1 90 ? -6.380 -4.089 0.587 1.00 91.75 90 ASP A CA 1
ATOM 702 C C . ASP A 1 90 ? -6.456 -4.573 2.032 1.00 91.75 90 ASP A C 1
ATOM 704 O O . ASP A 1 90 ? -6.986 -3.860 2.878 1.00 91.75 90 ASP A O 1
ATOM 708 N N . VAL A 1 91 ? -5.872 -5.739 2.309 1.00 92.56 91 VAL A N 1
ATOM 709 C CA . VAL A 1 91 ? -5.530 -6.212 3.651 1.00 92.56 91 VAL A CA 1
ATOM 710 C C . VAL A 1 91 ? -4.033 -6.479 3.655 1.00 92.56 91 VAL A C 1
ATOM 712 O O . VAL A 1 91 ? -3.534 -7.222 2.807 1.00 92.56 91 VAL A O 1
ATOM 715 N N . ASP A 1 92 ? -3.304 -5.847 4.566 1.00 93.19 92 ASP A N 1
ATOM 716 C CA . ASP A 1 92 ? -1.851 -5.971 4.616 1.00 93.19 92 ASP A CA 1
ATOM 717 C C . ASP A 1 92 ? -1.310 -5.811 6.031 1.00 93.19 92 ASP A C 1
ATOM 719 O O . ASP A 1 92 ? -2.035 -5.440 6.954 1.00 93.19 92 ASP A O 1
ATOM 723 N N . VAL A 1 93 ? -0.019 -6.084 6.196 1.00 92.75 93 VAL A N 1
ATOM 724 C CA . VAL A 1 93 ? 0.649 -5.978 7.490 1.00 92.75 93 VAL A CA 1
ATOM 725 C C . VAL A 1 93 ? 1.892 -5.106 7.372 1.00 92.75 93 VAL A C 1
ATOM 727 O O . VAL A 1 93 ? 2.718 -5.270 6.469 1.00 92.75 93 VAL A O 1
ATOM 730 N N . VAL A 1 94 ? 2.031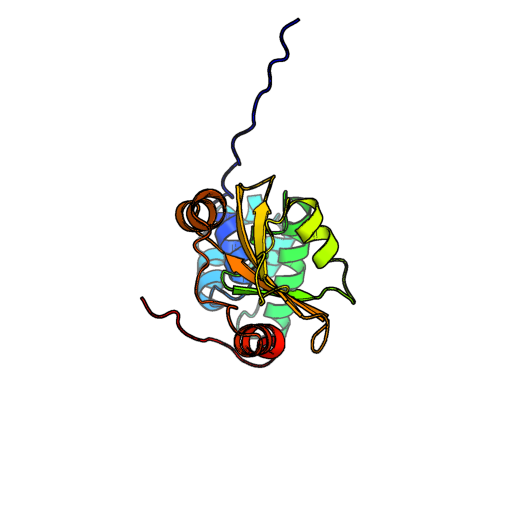 -4.176 8.312 1.00 93.06 94 VAL A N 1
ATOM 731 C CA . VAL A 1 94 ? 3.205 -3.313 8.449 1.00 93.06 94 VAL A CA 1
ATOM 732 C C . VAL A 1 94 ? 3.918 -3.676 9.750 1.00 93.06 94 VAL A C 1
ATOM 734 O O . VAL A 1 94 ? 3.376 -3.394 10.818 1.00 93.06 94 VAL A O 1
ATOM 737 N N . PRO A 1 95 ? 5.110 -4.297 9.690 1.00 91.81 95 PRO A N 1
ATOM 738 C CA . PRO A 1 95 ? 5.910 -4.568 10.882 1.00 91.81 95 PRO A CA 1
ATOM 739 C C . PRO A 1 95 ? 6.239 -3.268 11.620 1.00 91.81 95 PRO A C 1
ATOM 741 O O . PRO A 1 95 ? 6.586 -2.276 10.975 1.00 91.81 95 PRO A O 1
ATOM 744 N N . MET A 1 96 ? 6.119 -3.273 12.946 1.00 88.75 96 MET A N 1
ATOM 745 C CA . MET A 1 96 ? 6.493 -2.150 13.813 1.00 88.75 96 MET A CA 1
ATOM 746 C C . MET A 1 96 ? 8.009 -2.001 13.902 1.00 88.75 96 MET A C 1
ATOM 748 O O . MET A 1 96 ? 8.513 -0.881 13.874 1.00 88.75 96 MET A O 1
ATOM 752 N N . GLY A 1 97 ? 8.724 -3.125 13.985 1.00 79.50 97 GLY A N 1
ATOM 753 C CA . GLY A 1 97 ? 10.179 -3.179 14.071 1.00 79.50 97 GLY A CA 1
ATOM 754 C C . GLY A 1 97 ? 10.878 -3.655 12.792 1.00 79.50 97 GLY A C 1
ATOM 755 O O . GLY A 1 97 ? 10.261 -3.959 11.770 1.00 79.50 97 GLY A O 1
ATOM 756 N N . PHE A 1 98 ? 12.212 -3.748 12.870 1.00 73.88 98 PHE A N 1
ATOM 757 C CA . PHE A 1 98 ? 13.134 -4.319 11.866 1.00 73.88 98 PHE A CA 1
ATOM 758 C C . PHE A 1 98 ? 13.298 -3.545 10.543 1.00 73.88 98 PHE A C 1
ATOM 760 O O . PHE A 1 98 ? 14.354 -3.629 9.917 1.00 73.88 98 PHE A O 1
ATOM 767 N N . THR A 1 99 ? 12.304 -2.760 10.126 1.00 82.81 99 THR A N 1
ATOM 768 C CA . THR A 1 99 ? 12.361 -1.905 8.929 1.00 82.81 99 THR A CA 1
ATOM 769 C C . THR A 1 99 ? 11.780 -0.526 9.223 1.00 82.81 99 THR A C 1
ATOM 771 O O . THR A 1 99 ? 10.946 -0.378 10.107 1.00 82.81 99 THR A O 1
ATOM 774 N N . ASP A 1 100 ? 12.129 0.473 8.420 1.00 90.44 100 ASP A N 1
ATOM 775 C CA . ASP A 1 100 ? 11.527 1.814 8.439 1.00 90.44 100 ASP A CA 1
ATOM 776 C C . ASP A 1 100 ? 10.131 1.857 7.770 1.00 90.44 100 ASP A C 1
ATOM 778 O O . ASP A 1 100 ? 9.599 2.928 7.480 1.00 90.44 100 ASP A O 1
ATOM 782 N N . ARG A 1 101 ? 9.502 0.703 7.483 1.00 91.12 101 ARG A N 1
ATOM 783 C CA . ARG A 1 101 ? 8.213 0.644 6.770 1.00 91.12 101 ARG A CA 1
ATOM 784 C C . ARG A 1 101 ? 7.075 1.276 7.573 1.00 91.12 101 ARG A C 1
ATOM 786 O O . ARG A 1 101 ? 6.265 1.988 6.979 1.00 91.12 101 ARG A O 1
ATOM 793 N N . ALA A 1 102 ? 7.020 1.043 8.887 1.00 93.00 102 ALA A N 1
ATOM 794 C CA . ALA A 1 102 ? 6.055 1.706 9.765 1.00 93.00 102 ALA A CA 1
ATOM 795 C C . ALA A 1 102 ? 6.246 3.226 9.745 1.00 93.00 102 ALA A C 1
ATOM 797 O O . ALA A 1 102 ? 5.277 3.954 9.527 1.00 93.00 102 ALA A O 1
ATOM 798 N N . ASP A 1 103 ? 7.490 3.693 9.865 1.00 94.38 103 ASP A N 1
ATOM 799 C CA . ASP A 1 103 ? 7.817 5.120 9.839 1.00 94.38 103 ASP A CA 1
ATOM 800 C C . ASP A 1 103 ? 7.376 5.773 8.526 1.00 94.38 103 ASP A C 1
ATOM 802 O O . ASP A 1 103 ? 6.674 6.785 8.539 1.00 94.38 103 ASP A O 1
ATOM 806 N N . ARG A 1 104 ? 7.696 5.164 7.376 1.00 94.50 104 ARG A N 1
ATOM 807 C CA . ARG A 1 104 ? 7.272 5.682 6.063 1.00 94.50 104 ARG A CA 1
ATOM 808 C C . ARG A 1 104 ? 5.753 5.676 5.883 1.00 94.50 104 ARG A C 1
ATOM 810 O O . ARG A 1 104 ? 5.208 6.589 5.261 1.00 94.50 104 ARG A O 1
ATOM 817 N N . PHE A 1 105 ? 5.055 4.674 6.417 1.00 95.62 105 PHE A N 1
ATOM 818 C CA . PHE A 1 105 ? 3.594 4.624 6.371 1.00 95.62 105 PHE A CA 1
ATOM 819 C C . PHE A 1 105 ? 2.972 5.747 7.210 1.00 95.62 105 PHE A C 1
ATOM 821 O O . PHE A 1 105 ? 2.204 6.564 6.689 1.00 95.62 105 PHE A O 1
ATOM 828 N N . PHE A 1 106 ? 3.350 5.847 8.485 1.00 95.44 106 PHE A N 1
ATOM 829 C CA . PHE A 1 106 ? 2.796 6.843 9.403 1.00 95.44 106 PHE A CA 1
ATOM 830 C C . PHE A 1 106 ? 3.294 8.269 9.152 1.00 95.44 106 PHE A C 1
ATOM 832 O O . PHE A 1 106 ? 2.640 9.208 9.598 1.00 95.44 106 PHE A O 1
ATOM 839 N N . ALA A 1 107 ? 4.352 8.466 8.358 1.00 95.50 107 ALA A N 1
ATOM 840 C CA . ALA A 1 107 ? 4.765 9.794 7.896 1.00 95.50 107 ALA A CA 1
ATOM 841 C C . ALA A 1 107 ? 3.642 10.551 7.162 1.00 95.50 107 ALA A C 1
ATOM 843 O O . ALA A 1 107 ? 3.619 11.779 7.160 1.00 95.50 107 ALA A O 1
ATOM 844 N N . THR A 1 108 ? 2.701 9.828 6.543 1.00 96.12 108 THR A N 1
ATOM 845 C CA . THR A 1 108 ? 1.572 10.426 5.807 1.00 96.12 108 THR A CA 1
ATOM 846 C C . THR A 1 108 ? 0.206 9.956 6.294 1.00 96.12 108 THR A C 1
ATOM 848 O O . THR A 1 108 ? -0.807 10.512 5.879 1.00 96.12 108 THR A O 1
ATOM 851 N N . VAL A 1 109 ? 0.136 8.931 7.144 1.00 96.94 109 VAL A N 1
ATOM 852 C CA . VAL A 1 109 ? -1.128 8.363 7.628 1.00 96.94 109 VAL A CA 1
ATOM 853 C C . VAL A 1 109 ? -1.372 8.770 9.079 1.00 96.94 109 VAL A C 1
ATOM 855 O O . VAL A 1 109 ? -0.718 8.287 9.997 1.00 96.94 109 VAL A O 1
ATOM 858 N N . GLY A 1 110 ? -2.358 9.645 9.281 1.00 86.75 110 GLY A N 1
ATOM 859 C CA . GLY A 1 110 ? -2.796 10.162 10.579 1.00 86.75 110 GLY A CA 1
ATOM 860 C C . GLY A 1 110 ? -3.906 11.220 10.424 1.00 86.75 110 GLY A C 1
ATOM 861 O O . GLY A 1 110 ? -4.266 11.557 9.299 1.00 86.75 110 GLY A O 1
ATOM 862 N N . PRO A 1 111 ? -4.461 11.786 11.513 1.00 71.75 111 PRO A N 1
ATOM 863 C CA . PRO A 1 111 ? -4.477 11.256 12.874 1.00 71.75 111 PRO A CA 1
ATOM 864 C C . PRO A 1 111 ? -5.331 9.981 12.981 1.00 71.75 111 PRO A C 1
ATOM 866 O O . PRO A 1 111 ? -6.180 9.701 12.135 1.00 71.75 111 PRO A O 1
ATOM 869 N N . ARG A 1 112 ? -5.066 9.199 14.031 1.00 83.38 112 ARG A N 1
ATOM 870 C CA . ARG A 1 112 ? -5.753 7.939 14.331 1.00 83.38 112 ARG A CA 1
ATOM 871 C C . ARG A 1 112 ? -6.915 8.205 15.285 1.00 83.38 112 ARG A C 1
ATOM 873 O O . ARG A 1 112 ? -6.697 8.757 16.360 1.00 83.38 112 ARG A O 1
ATOM 880 N N . HIS A 1 113 ? -8.125 7.823 14.901 1.00 90.69 113 HIS A N 1
ATOM 881 C CA . HIS A 1 113 ? -9.241 7.698 15.831 1.00 90.69 113 HIS A CA 1
ATOM 882 C C . HIS A 1 113 ? -9.159 6.301 16.438 1.00 90.69 113 HIS A C 1
ATOM 884 O O . HIS A 1 113 ? -9.252 5.330 15.697 1.00 90.69 113 HIS A O 1
ATOM 890 N N . TRP A 1 114 ? -8.899 6.199 17.737 1.00 92.31 114 TRP A N 1
ATOM 891 C CA . TRP A 1 114 ? -8.815 4.918 18.440 1.00 92.31 114 TRP A CA 1
ATOM 892 C C . TRP A 1 114 ? -10.197 4.480 18.907 1.00 92.31 114 TRP A C 1
ATOM 894 O O . TRP A 1 114 ? -11.035 5.327 19.217 1.00 92.31 114 TRP A O 1
ATOM 904 N N . HIS A 1 115 ? -10.425 3.171 18.949 1.00 91.69 115 HIS A N 1
ATOM 905 C CA . HIS A 1 115 ? -11.615 2.616 19.578 1.00 91.69 115 HIS A CA 1
ATOM 906 C C . HIS A 1 115 ? -11.549 2.872 21.092 1.00 91.69 115 HIS A C 1
ATOM 908 O O . HIS A 1 115 ? -10.506 2.681 21.715 1.00 91.69 115 HIS A O 1
ATOM 914 N N . ASP A 1 116 ? -12.646 3.340 21.681 1.00 83.81 116 ASP A N 1
ATOM 915 C CA . ASP A 1 116 ? -12.739 3.776 23.082 1.00 83.81 116 ASP A CA 1
ATOM 916 C C . ASP A 1 116 ? -13.235 2.677 24.047 1.00 83.81 116 ASP A C 1
ATOM 918 O O . ASP A 1 116 ? -13.334 2.905 25.253 1.00 83.81 116 ASP A O 1
ATOM 922 N N . GLY A 1 117 ? -13.530 1.487 23.516 1.00 83.88 117 GLY A N 1
ATOM 923 C CA . GLY A 1 117 ? -13.966 0.296 24.254 1.00 83.88 117 GLY A CA 1
ATOM 924 C C . GLY A 1 117 ? -12.860 -0.717 24.586 1.00 83.88 117 GLY A C 1
ATOM 925 O O . GLY A 1 117 ? -11.690 -0.376 24.743 1.00 83.88 117 GLY A O 1
ATOM 926 N N . GLU A 1 118 ? -13.247 -1.992 24.698 1.00 86.62 118 GLU A N 1
ATOM 927 C CA . GLU A 1 118 ? -12.340 -3.095 25.059 1.00 86.62 118 GLU A CA 1
ATOM 928 C C . GLU A 1 118 ? -11.343 -3.443 23.939 1.00 86.62 118 GLU A C 1
ATOM 930 O O . GLU A 1 118 ? -10.263 -3.967 24.215 1.00 86.62 118 GLU A O 1
ATOM 935 N N . GLU A 1 119 ? -11.653 -3.096 22.686 1.00 90.31 119 GLU A N 1
ATOM 936 C CA . GLU A 1 119 ? -10.767 -3.266 21.528 1.00 90.31 119 GLU A CA 1
ATOM 937 C C . GLU A 1 119 ? -9.704 -2.158 21.428 1.00 90.31 119 GLU A C 1
ATOM 939 O O . GLU A 1 119 ? -9.576 -1.486 20.404 1.00 90.31 119 GLU A O 1
ATOM 944 N N . TRP A 1 120 ? -8.917 -1.966 22.488 1.00 87.19 120 TRP A N 1
ATOM 945 C CA . TRP A 1 120 ? -7.888 -0.916 22.588 1.00 87.19 120 TRP A CA 1
ATOM 946 C C . TRP A 1 120 ? -6.843 -0.945 21.458 1.00 87.19 120 TRP A C 1
ATOM 948 O O . TRP A 1 120 ? -6.189 0.060 21.190 1.00 87.19 120 TRP A O 1
ATOM 958 N N . TRP A 1 121 ? -6.687 -2.084 20.780 1.00 91.12 121 TRP A N 1
ATOM 959 C CA . TRP A 1 121 ? -5.787 -2.248 19.638 1.00 91.12 121 TRP A CA 1
ATOM 960 C C . TRP A 1 121 ? -6.312 -1.617 18.342 1.00 91.12 121 TRP A C 1
ATOM 962 O O . TRP A 1 121 ? -5.549 -1.481 17.385 1.00 91.12 121 TRP A O 1
ATOM 972 N N . LEU A 1 122 ? -7.603 -1.286 18.258 1.00 94.31 122 LEU A N 1
ATOM 973 C CA . LEU A 1 122 ? -8.272 -0.897 17.018 1.00 94.31 122 LEU A CA 1
ATOM 974 C C . LEU A 1 122 ? -8.220 0.620 16.791 1.00 94.31 122 LEU A C 1
ATOM 976 O O . LEU A 1 122 ? -8.509 1.421 17.681 1.00 94.31 122 LEU A O 1
ATOM 980 N N . PHE A 1 123 ? -7.914 1.030 15.562 1.00 95.06 123 PHE A N 1
ATOM 981 C CA . PHE A 1 123 ? -7.930 2.429 15.149 1.00 95.06 123 PHE A CA 1
ATOM 982 C C . PHE A 1 123 ? -8.394 2.615 13.704 1.00 95.06 123 PHE A C 1
ATOM 984 O O . PHE A 1 123 ? -8.280 1.732 12.858 1.00 95.06 123 PHE A O 1
ATOM 991 N N . ALA A 1 124 ? -8.892 3.805 13.398 1.00 96.00 124 ALA A N 1
ATOM 992 C CA . ALA A 1 124 ? -9.125 4.279 12.044 1.00 96.00 124 ALA A CA 1
ATOM 993 C C . ALA A 1 124 ? -8.147 5.410 11.726 1.00 96.00 124 ALA A C 1
ATOM 995 O O . ALA A 1 124 ? -7.890 6.271 12.564 1.00 96.00 124 ALA A O 1
ATOM 996 N N . ALA A 1 125 ? -7.600 5.426 10.516 1.00 96.12 125 ALA A N 1
ATOM 997 C CA . ALA A 1 125 ? -6.651 6.437 10.065 1.00 96.12 125 ALA A CA 1
ATOM 998 C C . ALA A 1 125 ? -6.960 6.900 8.641 1.00 96.12 125 ALA A C 1
ATOM 1000 O O . ALA A 1 125 ? -7.689 6.245 7.890 1.00 96.12 125 ALA A O 1
ATOM 1001 N N . ARG A 1 126 ? -6.366 8.026 8.247 1.00 96.56 126 ARG A N 1
ATOM 1002 C CA . ARG A 1 126 ? -6.467 8.562 6.890 1.00 96.56 126 ARG A CA 1
ATOM 1003 C C . ARG A 1 126 ? -5.105 9.044 6.407 1.00 96.56 126 ARG A C 1
ATOM 1005 O O . ARG A 1 126 ? -4.349 9.635 7.165 1.00 96.56 126 ARG A O 1
ATOM 1012 N N . CYS A 1 127 ? -4.786 8.796 5.143 1.00 97.12 127 CYS A N 1
ATOM 1013 C CA . CYS A 1 127 ? -3.606 9.371 4.511 1.00 97.12 127 CYS A CA 1
ATOM 1014 C C . CYS A 1 127 ? -3.850 10.841 4.157 1.00 97.12 127 CYS A C 1
ATOM 1016 O O . CYS A 1 127 ? -4.819 11.149 3.461 1.00 97.12 127 CYS A O 1
ATOM 1018 N N . SER A 1 128 ? -2.961 11.736 4.577 1.00 95.44 128 SER A N 1
ATOM 1019 C CA . SER A 1 128 ? -2.998 13.158 4.223 1.00 95.44 128 SER A CA 1
ATOM 1020 C C . SER A 1 128 ? -2.645 13.416 2.755 1.00 95.44 128 SER A C 1
ATOM 1022 O O . SER A 1 128 ? -3.107 14.403 2.195 1.00 95.44 128 SER A O 1
ATOM 1024 N N . MET A 1 129 ? -1.885 12.518 2.118 1.00 95.00 129 MET A N 1
ATOM 1025 C CA . MET A 1 129 ? -1.415 12.691 0.736 1.00 95.00 129 MET A CA 1
ATOM 1026 C C . MET A 1 129 ? -2.409 12.183 -0.312 1.00 95.00 129 MET A C 1
ATOM 1028 O O . MET A 1 129 ? -2.688 12.879 -1.279 1.00 95.00 129 MET A O 1
ATOM 1032 N N . CYS A 1 130 ? -2.954 10.974 -0.138 1.00 93.06 130 CYS A N 1
ATOM 1033 C CA . CYS A 1 130 ? -3.887 10.375 -1.107 1.00 93.06 130 CYS A CA 1
ATOM 1034 C C . CYS A 1 130 ? -5.334 10.270 -0.604 1.00 93.06 130 CYS A C 1
ATOM 1036 O O . CYS A 1 130 ? -6.217 9.843 -1.342 1.00 93.06 130 CYS A O 1
ATOM 1038 N N . GLY A 1 131 ? -5.602 10.605 0.662 1.00 94.06 131 GLY A N 1
ATOM 1039 C CA . GLY A 1 131 ? -6.943 10.525 1.244 1.00 94.06 131 GLY A CA 1
ATOM 1040 C C . GLY A 1 131 ? -7.446 9.112 1.568 1.00 94.06 131 GLY A C 1
ATOM 1041 O O . GLY A 1 131 ? -8.556 8.998 2.093 1.00 94.06 131 GLY A O 1
ATOM 1042 N N . GLN A 1 132 ? -6.668 8.055 1.296 1.00 96.38 132 GLN A N 1
ATOM 1043 C CA . GLN A 1 132 ? -7.021 6.666 1.616 1.00 96.38 132 GLN A CA 1
ATOM 1044 C C . GLN A 1 132 ? -7.340 6.510 3.106 1.00 96.38 132 GLN A C 1
ATOM 1046 O O . GLN A 1 132 ? -6.553 6.929 3.955 1.00 96.38 132 GLN A O 1
ATOM 1051 N N . HIS A 1 133 ? -8.471 5.875 3.415 1.00 96.62 133 HIS A N 1
ATOM 1052 C CA . HIS A 1 133 ? -8.840 5.519 4.783 1.00 96.62 133 HIS A CA 1
ATOM 1053 C C . HIS A 1 133 ? -8.374 4.099 5.105 1.00 96.62 133 HIS A C 1
ATOM 1055 O O . HIS A 1 133 ? -8.405 3.221 4.238 1.00 96.62 133 HIS A O 1
ATOM 1061 N N . TRP A 1 134 ? -7.975 3.880 6.351 1.00 97.25 134 TRP A N 1
ATOM 1062 C CA . TRP A 1 134 ? -7.483 2.606 6.856 1.00 97.25 134 TRP A CA 1
ATOM 1063 C C . TRP A 1 134 ? -8.182 2.258 8.164 1.00 97.25 134 TRP A C 1
ATOM 1065 O O . TRP A 1 134 ? -8.323 3.112 9.037 1.00 97.25 134 TRP A O 1
ATOM 1075 N N . LEU A 1 135 ? -8.593 1.004 8.291 1.00 96.38 135 LEU A N 1
ATOM 1076 C CA . LEU A 1 135 ? -8.817 0.344 9.567 1.00 96.38 135 LEU A CA 1
ATOM 1077 C C . LEU A 1 135 ? -7.496 -0.313 9.947 1.00 96.38 135 LEU A C 1
ATOM 1079 O O . LEU A 1 135 ? -6.907 -1.011 9.124 1.00 96.38 135 LEU A O 1
ATOM 1083 N N . GLY A 1 136 ? -7.018 -0.071 11.153 1.00 95.25 136 GLY A N 1
ATOM 1084 C CA . GLY A 1 136 ? -5.792 -0.655 11.656 1.00 95.25 136 GLY A CA 1
ATOM 1085 C C . GLY A 1 136 ? -6.024 -1.328 12.993 1.00 95.25 136 GLY A C 1
ATOM 1086 O O . GLY A 1 136 ? -6.841 -0.878 13.790 1.00 95.25 136 GLY A O 1
ATOM 1087 N N . ALA A 1 137 ? -5.295 -2.405 13.225 1.00 94.88 137 ALA A N 1
ATOM 1088 C CA . ALA A 1 137 ? -5.232 -3.085 14.499 1.00 94.88 137 ALA A CA 1
ATOM 1089 C C . ALA A 1 137 ? -3.775 -3.285 14.898 1.00 94.88 137 ALA A C 1
ATOM 1091 O O . ALA A 1 137 ? -2.931 -3.646 14.074 1.00 94.88 137 ALA A O 1
ATOM 1092 N N . GLN A 1 138 ? -3.495 -3.010 16.162 1.00 92.94 138 GLN A N 1
ATOM 1093 C CA . GLN A 1 138 ? -2.171 -3.088 16.740 1.00 92.94 138 GLN A CA 1
ATOM 1094 C C . GLN A 1 138 ? -1.931 -4.457 17.390 1.00 92.94 138 GLN A C 1
ATOM 1096 O O . GLN A 1 138 ? -2.690 -4.867 18.263 1.00 92.94 138 GLN A O 1
ATOM 1101 N N . ASP A 1 139 ? -0.859 -5.147 17.008 1.00 91.25 139 ASP A N 1
ATOM 1102 C CA . ASP A 1 139 ? -0.364 -6.318 17.731 1.00 91.25 139 ASP A CA 1
ATOM 1103 C C . ASP A 1 139 ? 1.060 -6.071 18.237 1.00 91.25 139 ASP A C 1
ATOM 1105 O O . ASP A 1 139 ? 2.025 -6.250 17.501 1.00 91.25 139 ASP A O 1
ATOM 1109 N N . GLU A 1 140 ? 1.183 -5.687 19.506 1.00 87.00 140 GLU A N 1
ATOM 1110 C CA . GLU A 1 140 ? 2.476 -5.529 20.190 1.00 87.00 140 GLU A CA 1
ATOM 1111 C C . GLU A 1 140 ? 2.908 -6.796 20.955 1.00 87.00 140 GLU A C 1
ATOM 1113 O O . GLU A 1 140 ? 4.000 -6.829 21.519 1.00 87.00 140 GLU A O 1
ATOM 1118 N N . GLN A 1 141 ? 2.060 -7.833 21.037 1.00 85.69 141 GLN A N 1
ATOM 1119 C CA . GLN A 1 141 ? 2.328 -8.987 21.909 1.00 85.69 141 GLN A CA 1
ATOM 1120 C C . GLN A 1 141 ? 2.936 -10.170 21.160 1.00 85.69 141 GLN A C 1
ATOM 1122 O O . GLN A 1 141 ? 3.785 -10.861 21.722 1.00 85.69 141 GLN A O 1
ATOM 1127 N N . THR A 1 142 ? 2.491 -10.430 19.925 1.00 86.12 142 THR A N 1
ATOM 1128 C CA . THR A 1 142 ? 2.891 -11.643 19.191 1.00 86.12 142 THR A CA 1
ATOM 1129 C C . THR A 1 142 ? 3.807 -11.331 18.015 1.00 86.12 142 THR A C 1
ATOM 1131 O O . THR A 1 142 ? 4.906 -11.881 17.941 1.00 86.12 142 THR A O 1
ATOM 1134 N N . TYR A 1 143 ? 3.368 -10.468 17.096 1.00 86.81 143 TYR A N 1
ATOM 1135 C CA . TYR A 1 143 ? 4.056 -10.230 15.825 1.00 86.81 143 TYR A CA 1
ATOM 1136 C C . TYR A 1 143 ? 4.719 -8.857 15.700 1.00 86.81 143 TYR A C 1
ATOM 1138 O O . TYR A 1 143 ? 5.429 -8.650 14.718 1.00 86.81 143 TYR A O 1
ATOM 1146 N N . ASP A 1 144 ? 4.514 -7.949 16.663 1.00 90.88 144 ASP A N 1
ATOM 1147 C CA . ASP A 1 144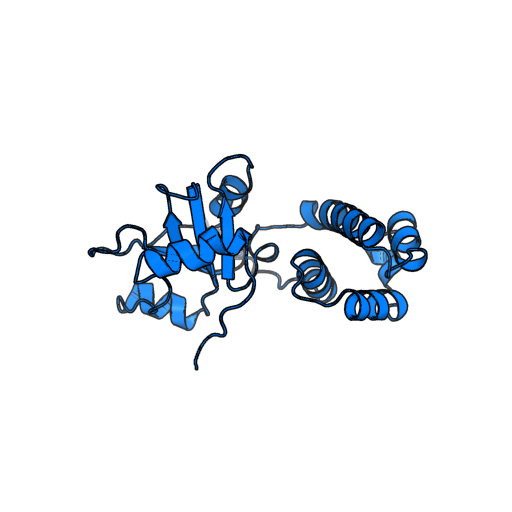 ? 5.040 -6.575 16.632 1.00 90.88 144 ASP A CA 1
ATOM 1148 C C . ASP A 1 144 ? 4.706 -5.890 15.293 1.00 90.88 144 ASP A C 1
ATOM 1150 O O . ASP A 1 144 ? 5.571 -5.548 14.480 1.00 90.88 144 ASP A O 1
ATOM 1154 N N . ALA A 1 145 ? 3.408 -5.806 14.989 1.00 92.62 145 ALA A N 1
ATOM 1155 C CA . ALA A 1 145 ? 2.915 -5.421 13.673 1.00 92.62 145 ALA A CA 1
ATOM 1156 C C . ALA A 1 145 ? 1.556 -4.711 13.703 1.00 92.62 145 ALA A C 1
ATOM 1158 O O . ALA A 1 145 ? 0.720 -4.910 14.584 1.00 92.62 145 ALA A O 1
ATOM 1159 N N . TYR A 1 146 ? 1.317 -3.890 12.682 1.00 94.00 146 TYR A N 1
ATOM 1160 C CA . TYR A 1 146 ? 0.015 -3.304 12.390 1.00 94.00 146 TYR A CA 1
ATOM 1161 C C . TYR A 1 146 ? -0.680 -4.125 11.306 1.00 94.00 146 TYR A C 1
ATOM 1163 O O . TYR A 1 146 ? -0.217 -4.150 10.163 1.00 94.00 146 TYR A O 1
ATOM 1171 N N . ALA A 1 147 ? -1.803 -4.758 11.640 1.00 94.75 147 ALA A N 1
ATOM 1172 C CA . ALA A 1 147 ? -2.711 -5.328 10.650 1.00 94.75 147 ALA A CA 1
ATOM 1173 C C . ALA A 1 147 ? -3.593 -4.206 10.094 1.00 94.75 147 ALA A C 1
ATOM 1175 O O . ALA A 1 147 ? -4.211 -3.457 10.849 1.00 94.75 147 ALA A O 1
ATOM 1176 N N . LEU A 1 148 ? -3.630 -4.058 8.775 1.00 95.19 148 LEU A N 1
ATOM 1177 C CA . LEU A 1 148 ? -4.287 -2.951 8.094 1.00 95.19 148 LEU A CA 1
ATOM 1178 C C . LEU A 1 148 ? -5.330 -3.469 7.115 1.00 95.19 148 LEU A C 1
ATOM 1180 O O . LEU A 1 148 ? -5.119 -4.468 6.430 1.00 95.19 148 LEU A O 1
ATOM 1184 N N . ARG A 1 149 ? -6.418 -2.715 6.983 1.00 95.12 149 ARG A N 1
ATOM 1185 C CA . ARG A 1 149 ? -7.396 -2.874 5.916 1.00 95.12 149 ARG A CA 1
ATOM 1186 C C . ARG A 1 149 ? -7.797 -1.539 5.313 1.00 95.12 149 ARG A C 1
ATOM 1188 O O . ARG A 1 149 ? -8.131 -0.596 6.032 1.00 95.12 149 ARG A O 1
ATOM 1195 N N . ARG A 1 150 ? -7.848 -1.464 3.985 1.00 95.31 150 ARG A N 1
ATOM 1196 C CA . ARG A 1 150 ? -8.399 -0.313 3.272 1.00 95.31 150 ARG A CA 1
ATOM 1197 C C . ARG A 1 150 ? -9.883 -0.154 3.545 1.00 95.31 150 ARG A C 1
ATOM 1199 O O . ARG A 1 150 ? -10.678 -1.086 3.437 1.00 95.31 150 ARG A O 1
ATOM 1206 N N . LEU A 1 151 ? -10.261 1.083 3.819 1.00 95.19 151 LEU A N 1
ATOM 1207 C CA . LEU A 1 151 ? -11.644 1.508 3.907 1.00 95.19 151 LEU A CA 1
ATOM 1208 C C . LEU A 1 151 ? -12.001 2.352 2.690 1.00 95.19 151 LEU A C 1
ATOM 1210 O O . LEU A 1 151 ? -11.233 3.215 2.256 1.00 95.19 151 LEU A O 1
ATOM 1214 N N . SER A 1 152 ? -13.212 2.150 2.185 1.00 94.31 152 SER A N 1
ATOM 1215 C CA . SER A 1 152 ? -13.835 3.136 1.307 1.00 94.31 152 SER A CA 1
ATOM 1216 C C . SER A 1 152 ? -14.054 4.462 2.058 1.00 94.31 152 SER A C 1
ATOM 1218 O O . SER A 1 152 ? -14.169 4.472 3.291 1.00 94.31 152 SER A O 1
ATOM 1220 N N . PRO A 1 153 ? -14.176 5.599 1.346 1.00 92.31 153 PRO A N 1
ATOM 1221 C CA . PRO A 1 153 ? -14.453 6.885 1.985 1.00 92.31 153 PRO A CA 1
ATOM 1222 C C . PRO A 1 153 ? -15.731 6.890 2.838 1.00 92.31 153 PRO A C 1
ATOM 1224 O O . PRO A 1 153 ? -15.787 7.583 3.851 1.00 92.31 153 PRO A O 1
ATOM 1227 N N . SER A 1 154 ? -16.761 6.125 2.456 1.00 92.69 154 SER A N 1
ATOM 1228 C CA . SER A 1 154 ? -18.007 6.006 3.224 1.00 92.69 154 SER A CA 1
ATOM 1229 C C . SER A 1 154 ? -17.813 5.213 4.516 1.00 92.69 154 SER A C 1
ATOM 1231 O O . SER A 1 154 ? -18.301 5.637 5.561 1.00 92.69 154 SER A O 1
ATOM 1233 N N . GLN A 1 155 ? -17.060 4.109 4.480 1.00 93.94 155 GLN A N 1
ATOM 1234 C CA . GLN A 1 155 ? -16.726 3.338 5.681 1.00 93.94 155 GLN A CA 1
ATOM 1235 C C . GLN A 1 155 ? -15.895 4.164 6.668 1.00 93.94 155 GLN A C 1
ATOM 1237 O O . GLN A 1 155 ? -16.218 4.191 7.850 1.00 93.94 155 GLN A O 1
ATOM 1242 N N . GLY A 1 156 ? -14.876 4.885 6.187 1.00 91.75 156 GLY A N 1
ATOM 1243 C CA . GLY A 1 156 ? -14.068 5.763 7.038 1.00 91.75 156 GLY A CA 1
ATOM 1244 C C . GLY A 1 156 ? -14.908 6.835 7.739 1.00 91.75 156 GLY A C 1
ATOM 1245 O O . GLY A 1 156 ? -14.784 7.024 8.947 1.00 91.75 156 GLY A O 1
ATOM 1246 N N . LYS A 1 157 ? -15.830 7.473 7.003 1.00 90.06 157 LYS A N 1
ATOM 1247 C CA . LYS A 1 157 ? -16.757 8.468 7.565 1.00 90.06 157 LYS A CA 1
ATOM 1248 C C . LYS A 1 157 ? -17.670 7.884 8.643 1.00 90.06 157 LYS A C 1
ATOM 1250 O O . LYS A 1 157 ? -17.810 8.515 9.685 1.00 90.06 157 LYS A O 1
ATOM 1255 N N . ARG A 1 158 ? -18.249 6.698 8.419 1.00 92.25 158 ARG A N 1
ATOM 1256 C CA . ARG A 1 158 ? -19.136 6.028 9.393 1.00 92.25 158 ARG A CA 1
ATOM 1257 C C . ARG A 1 158 ? -18.448 5.750 10.727 1.00 92.25 158 ARG A C 1
ATOM 1259 O O . ARG A 1 158 ? -19.077 5.899 11.767 1.00 92.25 158 ARG A O 1
ATOM 1266 N N . ILE A 1 159 ? -17.161 5.403 10.710 1.00 91.88 159 ILE A N 1
ATOM 1267 C CA . ILE A 1 159 ? -16.395 5.231 11.951 1.00 91.88 159 ILE A CA 1
ATOM 1268 C C . ILE A 1 159 ? -16.298 6.569 12.686 1.00 91.88 159 ILE A C 1
ATOM 1270 O O . ILE A 1 159 ? -16.679 6.668 13.845 1.00 91.88 159 ILE A O 1
ATOM 1274 N N . THR A 1 160 ? -15.838 7.616 11.999 1.00 87.25 160 THR A N 1
ATOM 1275 C CA . THR A 1 160 ? -15.565 8.914 12.637 1.00 87.25 160 THR A CA 1
ATOM 1276 C C . THR A 1 160 ? -16.811 9.704 13.036 1.00 87.25 160 THR A C 1
ATOM 1278 O O . THR A 1 160 ? -16.733 10.517 13.950 1.00 87.25 160 THR A O 1
ATOM 1281 N N . ALA A 1 161 ? -17.931 9.523 12.331 1.00 88.38 161 ALA A N 1
ATOM 1282 C CA . ALA A 1 161 ? -19.162 10.281 12.558 1.00 88.38 161 ALA A CA 1
ATOM 1283 C C . ALA A 1 161 ? -20.157 9.527 13.447 1.00 88.38 161 ALA A C 1
ATOM 1285 O O . ALA A 1 161 ? -20.776 10.136 14.315 1.00 88.38 161 ALA A O 1
ATOM 1286 N N . ASP A 1 162 ? -20.284 8.213 13.242 1.00 90.00 162 ASP A N 1
ATOM 1287 C CA . ASP A 1 162 ? -21.350 7.409 13.844 1.00 90.00 162 ASP A CA 1
ATOM 1288 C C . ASP A 1 162 ? -20.816 6.392 14.867 1.00 90.00 162 ASP A C 1
ATOM 1290 O O . ASP A 1 162 ? -21.600 5.665 15.472 1.00 90.00 162 ASP A O 1
ATOM 1294 N N . GLY A 1 163 ? -19.490 6.284 15.035 1.00 89.19 163 GLY A N 1
ATOM 1295 C CA . GLY A 1 163 ? -18.867 5.275 15.899 1.00 89.19 163 GLY A CA 1
ATOM 1296 C C . GLY A 1 163 ? -19.087 3.840 15.410 1.00 89.19 163 GLY A C 1
ATOM 1297 O O . GLY A 1 163 ? -18.998 2.895 16.192 1.00 89.19 163 GLY A O 1
ATOM 1298 N N . VAL A 1 164 ? -19.413 3.648 14.125 1.00 90.81 164 VAL A N 1
ATOM 1299 C CA . VAL A 1 164 ? -19.718 2.319 13.581 1.00 90.81 164 VAL A CA 1
ATOM 1300 C C . VAL A 1 164 ? -18.468 1.689 12.988 1.00 90.81 164 VAL A C 1
ATOM 1302 O O . VAL A 1 164 ? -18.073 1.999 11.861 1.00 90.81 164 VAL A O 1
ATOM 1305 N N . TRP A 1 165 ? -17.876 0.763 13.738 1.00 91.00 165 TRP A N 1
ATOM 1306 C CA . TRP A 1 165 ? -16.676 0.048 13.320 1.00 91.00 165 TRP A CA 1
ATOM 1307 C C . TRP A 1 165 ? -16.998 -1.251 12.581 1.00 91.00 165 TRP A C 1
ATOM 1309 O O . TRP A 1 165 ? -17.891 -1.982 13.016 1.00 91.00 165 TRP A O 1
ATOM 1319 N N . PRO A 1 166 ? -16.267 -1.563 11.496 1.00 88.38 166 PRO A N 1
ATOM 1320 C CA . PRO A 1 166 ? -16.352 -2.859 10.833 1.00 88.38 166 PRO A CA 1
ATOM 1321 C C . PRO A 1 166 ? -16.026 -4.023 11.776 1.00 88.38 166 PRO A C 1
ATOM 1323 O O . PRO A 1 166 ? -15.213 -3.874 12.683 1.00 88.38 166 PRO A O 1
ATOM 1326 N N . ASP A 1 167 ? -16.589 -5.200 11.495 1.00 87.25 167 ASP A N 1
ATOM 1327 C CA . ASP A 1 167 ? -16.354 -6.412 12.298 1.00 87.25 167 ASP A CA 1
ATOM 1328 C C . ASP A 1 167 ? -14.944 -7.003 12.136 1.00 87.25 167 ASP A C 1
ATOM 1330 O O . ASP A 1 167 ? -14.507 -7.893 12.874 1.00 87.25 167 ASP A O 1
ATOM 1334 N N . GLU A 1 168 ? -14.223 -6.547 11.121 1.00 83.94 168 GLU A N 1
ATOM 1335 C CA . GLU A 1 168 ? -12.848 -6.948 10.882 1.00 83.94 168 GLU A CA 1
ATOM 1336 C C . GLU A 1 168 ? -11.949 -6.378 11.979 1.00 83.94 168 GLU A C 1
ATOM 1338 O O . GLU A 1 168 ? -12.044 -5.201 12.304 1.00 83.94 168 GLU A O 1
ATOM 1343 N N . PHE A 1 169 ? -11.118 -7.232 12.579 1.00 88.12 169 PHE A N 1
ATOM 1344 C CA . PHE A 1 169 ? -10.292 -6.919 13.755 1.00 88.12 169 PHE A CA 1
ATOM 1345 C C . PHE A 1 169 ? -11.030 -6.643 15.079 1.00 88.12 169 PHE A C 1
ATOM 1347 O O . PHE A 1 169 ? -10.375 -6.305 16.065 1.00 88.12 169 PHE A O 1
ATOM 1354 N N . ARG A 1 170 ? -12.353 -6.866 15.155 1.00 88.19 170 ARG A N 1
ATOM 1355 C CA . ARG A 1 170 ? -13.104 -6.810 16.430 1.00 88.19 170 ARG A CA 1
ATOM 1356 C C . ARG A 1 170 ? -12.619 -7.808 17.474 1.00 88.19 170 ARG A C 1
ATOM 1358 O O . ARG A 1 170 ? -12.740 -7.560 18.663 1.00 88.19 170 ARG A O 1
ATOM 1365 N N . THR A 1 171 ? -12.085 -8.943 17.034 1.00 89.12 171 THR A N 1
ATOM 1366 C CA . THR A 1 171 ? -11.467 -9.919 17.931 1.00 89.12 171 THR A CA 1
ATOM 1367 C C . THR A 1 171 ? -9.969 -9.951 17.699 1.00 89.12 171 THR A C 1
ATOM 1369 O O . THR A 1 171 ? -9.499 -9.848 16.559 1.00 89.12 171 THR A O 1
ATOM 1372 N N . TYR A 1 172 ? -9.214 -10.124 18.776 1.00 87.25 172 TYR A N 1
ATOM 1373 C CA . TYR A 1 172 ? -7.763 -10.171 18.694 1.00 87.25 172 TYR A CA 1
ATOM 1374 C C . TYR A 1 172 ? -7.284 -11.388 17.884 1.00 87.25 172 TYR A C 1
ATOM 1376 O O . TYR A 1 172 ? -6.330 -11.287 17.123 1.00 87.25 172 TYR A O 1
ATOM 1384 N N . GLU A 1 173 ? -8.015 -12.506 17.895 1.00 88.06 173 GLU A N 1
ATOM 1385 C CA . GLU A 1 173 ? -7.724 -13.672 17.050 1.00 88.06 173 GLU A CA 1
ATOM 1386 C C . GLU A 1 173 ? -7.780 -13.343 15.553 1.00 88.06 173 GLU A C 1
ATOM 1388 O O . GLU A 1 173 ? -6.989 -13.880 14.781 1.00 88.06 173 GLU A O 1
ATOM 1393 N N . ARG A 1 174 ? -8.681 -12.447 15.120 1.00 88.12 174 ARG A N 1
ATOM 1394 C CA . ARG A 1 174 ? -8.715 -11.984 13.721 1.00 88.12 174 ARG A CA 1
ATOM 1395 C C . ARG A 1 174 ? -7.507 -11.112 13.392 1.00 88.12 174 ARG A C 1
ATOM 1397 O O . ARG A 1 174 ? -6.982 -11.214 12.286 1.00 88.12 174 ARG A O 1
ATOM 1404 N N . VAL A 1 175 ? -7.054 -10.291 14.343 1.00 88.69 175 VAL A N 1
ATOM 1405 C CA . VAL A 1 175 ? -5.807 -9.519 14.208 1.00 88.69 175 VAL A CA 1
ATOM 1406 C C . VAL A 1 175 ? -4.632 -10.474 14.037 1.00 88.69 175 VAL A C 1
ATOM 1408 O O . VAL A 1 175 ? -3.896 -10.355 13.062 1.00 88.69 175 VAL A O 1
ATOM 1411 N N . LEU A 1 176 ? -4.516 -11.478 14.909 1.00 88.31 176 LEU A N 1
ATOM 1412 C CA . LEU A 1 176 ? -3.464 -12.492 14.847 1.00 88.31 176 LEU A CA 1
ATOM 1413 C C . LEU A 1 176 ? -3.539 -13.348 13.580 1.00 88.31 176 LEU A C 1
ATOM 1415 O O . LEU A 1 176 ? -2.500 -13.718 13.048 1.00 88.31 176 LEU A O 1
ATOM 1419 N N . ALA A 1 177 ? -4.729 -13.647 13.059 1.00 86.88 177 ALA A N 1
ATOM 1420 C CA . ALA A 1 177 ? -4.868 -14.382 11.803 1.00 86.88 177 ALA A CA 1
ATOM 1421 C C . ALA A 1 177 ? -4.315 -13.589 10.608 1.00 86.88 177 ALA A C 1
ATOM 1423 O O . ALA A 1 177 ? -3.671 -14.166 9.736 1.00 86.88 177 ALA A O 1
ATOM 1424 N N . VAL A 1 178 ? -4.523 -12.268 10.576 1.00 86.81 178 VAL A N 1
ATOM 1425 C CA . VAL A 1 178 ? -3.980 -11.402 9.518 1.00 86.81 178 VAL A CA 1
ATOM 1426 C C . VAL A 1 178 ? -2.493 -11.123 9.735 1.00 86.81 178 VAL A C 1
ATOM 1428 O O . VAL A 1 178 ? -1.711 -11.279 8.800 1.00 86.81 178 VAL A O 1
ATOM 1431 N N . ALA A 1 179 ? -2.083 -10.787 10.960 1.00 83.75 179 ALA A N 1
ATOM 1432 C CA . ALA A 1 179 ? -0.684 -10.545 11.315 1.00 83.75 179 ALA A CA 1
ATOM 1433 C C . ALA A 1 179 ? 0.178 -11.813 11.148 1.00 83.75 179 ALA A C 1
ATOM 1435 O O . ALA A 1 179 ? 1.236 -11.773 10.527 1.00 83.75 179 ALA A O 1
ATOM 1436 N N . GLY A 1 180 ? -0.312 -12.967 11.600 1.00 76.12 180 GLY A N 1
ATOM 1437 C CA . GLY A 1 180 ? 0.305 -14.283 11.404 1.00 76.12 180 GLY A CA 1
ATOM 1438 C C . GLY A 1 180 ? 0.148 -14.836 9.984 1.00 76.12 180 GLY A C 1
ATOM 1439 O O . GLY A 1 180 ? 0.904 -15.717 9.571 1.00 76.12 180 GLY A O 1
ATOM 1440 N N . GLY A 1 181 ? -0.773 -14.267 9.198 1.00 64.81 181 GLY A N 1
ATOM 1441 C CA . GLY A 1 181 ? -0.968 -14.497 7.764 1.00 64.81 181 GLY A CA 1
ATOM 1442 C C . GLY A 1 181 ? 0.231 -14.110 6.891 1.00 64.81 181 GLY A C 1
ATOM 1443 O O . GLY A 1 181 ? 0.255 -14.453 5.709 1.00 64.81 181 GLY A O 1
ATOM 1444 N N . PHE A 1 182 ? 1.298 -13.546 7.474 1.00 51.41 182 PHE A N 1
ATOM 1445 C CA . PHE A 1 182 ? 2.654 -13.649 6.920 1.00 51.41 182 PHE A CA 1
ATOM 1446 C C . PHE A 1 182 ? 3.062 -15.102 6.561 1.00 51.41 182 PHE A C 1
ATOM 1448 O O . PHE A 1 182 ? 4.017 -15.283 5.807 1.00 51.41 182 PHE A O 1
ATOM 1455 N N . ALA A 1 183 ? 2.321 -16.125 7.020 1.00 37.25 183 ALA A N 1
ATOM 1456 C CA . ALA A 1 183 ? 2.464 -17.525 6.612 1.00 37.25 183 ALA A CA 1
ATOM 1457 C C . ALA A 1 183 ? 1.315 -18.119 5.754 1.00 37.25 183 ALA A C 1
ATOM 1459 O O . ALA A 1 183 ? 1.484 -19.230 5.252 1.00 37.25 183 ALA A O 1
ATOM 1460 N N . ALA A 1 184 ? 0.167 -17.454 5.547 1.00 31.12 184 ALA A N 1
ATOM 1461 C CA . ALA A 1 184 ? -0.950 -18.057 4.800 1.00 31.12 184 ALA A CA 1
ATOM 1462 C C . ALA A 1 184 ? -1.886 -17.030 4.137 1.00 31.12 184 ALA A C 1
ATOM 1464 O O . ALA A 1 184 ? -2.484 -16.171 4.777 1.00 31.12 184 ALA A O 1
ATOM 1465 N N . THR A 1 185 ? -2.031 -17.168 2.823 1.00 37.25 185 THR A N 1
ATOM 1466 C CA . THR A 1 185 ? -2.927 -16.420 1.938 1.00 37.25 185 THR A CA 1
ATOM 1467 C C . THR A 1 185 ? 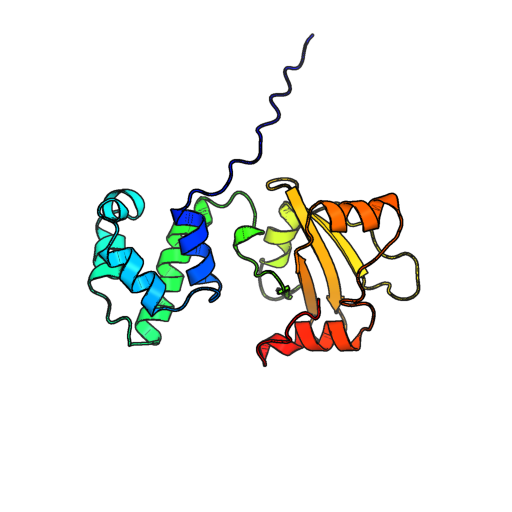-4.418 -16.626 2.224 1.00 37.25 185 THR A C 1
ATOM 1469 O O . THR A 1 185 ? -4.853 -17.753 2.433 1.00 37.25 185 THR A O 1
ATOM 1472 N N . ALA A 1 186 ? -5.168 -15.534 2.029 1.00 38.03 186 ALA A N 1
ATOM 1473 C CA . ALA A 1 186 ? -6.584 -15.432 1.654 1.00 38.03 186 ALA A CA 1
ATOM 1474 C C . ALA A 1 186 ? -7.648 -15.961 2.639 1.00 38.03 186 ALA A C 1
ATOM 1476 O O . ALA A 1 186 ? -7.953 -17.149 2.687 1.00 38.03 186 ALA A O 1
ATOM 1477 N N . VAL A 1 187 ? -8.348 -15.027 3.290 1.00 35.22 187 VAL A N 1
ATOM 1478 C CA . VAL A 1 187 ? -9.744 -15.227 3.708 1.00 35.22 187 VAL A CA 1
ATOM 1479 C C . VAL A 1 187 ? -10.621 -14.376 2.780 1.00 35.22 187 VAL A C 1
ATOM 1481 O O . VAL A 1 187 ? -10.334 -13.188 2.628 1.00 35.22 187 VAL A O 1
ATOM 1484 N N . PRO A 1 188 ? -11.650 -14.938 2.120 1.00 37.31 188 PRO A N 1
ATOM 1485 C CA . PRO A 1 188 ? -12.572 -14.146 1.318 1.00 37.31 188 PRO A CA 1
ATOM 1486 C C . PRO A 1 188 ? -13.483 -13.321 2.235 1.00 37.31 188 PRO A C 1
ATOM 1488 O O . PRO A 1 188 ? -14.017 -13.830 3.222 1.00 37.31 188 PRO A O 1
ATOM 1491 N N . LEU A 1 189 ? -13.658 -12.045 1.893 1.00 37.78 189 LEU A N 1
ATOM 1492 C CA . LEU A 1 189 ? -14.620 -11.150 2.533 1.00 37.78 189 LEU A CA 1
ATOM 1493 C C . LEU A 1 189 ? -16.039 -11.601 2.161 1.00 37.78 189 LEU A C 1
ATOM 1495 O O . LEU A 1 189 ? -16.350 -11.736 0.979 1.00 37.78 189 LEU A O 1
ATOM 1499 N N . ALA A 1 190 ? -16.876 -11.862 3.165 1.00 33.12 190 ALA A N 1
ATOM 1500 C CA . ALA A 1 190 ? -18.308 -12.062 2.967 1.00 33.12 190 ALA A CA 1
ATOM 1501 C C . ALA A 1 190 ? -18.989 -10.707 2.697 1.00 33.12 190 ALA A C 1
ATOM 1503 O O . ALA A 1 190 ? -18.637 -9.712 3.335 1.00 33.12 190 ALA A O 1
ATOM 1504 N N . GLU A 1 191 ? -19.910 -10.707 1.729 1.00 35.41 191 GLU A N 1
ATOM 1505 C CA . GLU A 1 191 ? -20.737 -9.570 1.285 1.00 35.41 191 GLU A CA 1
ATOM 1506 C C . GLU A 1 191 ? -21.661 -9.009 2.377 1.00 35.41 191 GLU A C 1
ATOM 1508 O O . GLU A 1 191 ? -22.184 -9.806 3.192 1.00 35.41 191 GLU A O 1
#